Protein AF-0000000086118567 (afdb_homodimer)

Secondary structure (DSSP, 8-state):
-----------------------------------------STTSSPTTEEEEEEESS-BB-SSTTBPPB-TT-EEEEE--S-GGGPPTTEEEEEEHHHHHTT--HHHH-EEEEGGGEEE--/-----------------------------------------STTSSPTTEEEEEEESS-BB-SSTTBPPB-TT-EEEEE--S-GGGPPTTEEEEEEHHHHHTT--HHHH-EEEEGGGEEE--

Radius of gyration: 35.66 Å; Cα contacts (8 Å, |Δi|>4): 350; chains: 2; bounding box: 100×68×108 Å

Nearest PDB structures (foldseek):
  5i22-assembly1_A  TM=9.779E-01  e=6.183E-12  Homo sapiens
  1bb9-assembly1_A-2  TM=9.877E-01  e=1.610E-11  Rattus norvegicus
  1mv0-assembly1_B  TM=8.941E-01  e=1.159E-10  Homo sapiens
  1mv3-assembly1_A  TM=6.076E-01  e=2.759E-11  Homo sapiens
  5k26-assembly1_A  TM=8.505E-01  e=1.391E-04  Homo sapiens

Structure (mmCIF, N/CA/C/O backbone):
data_AF-0000000086118567-model_v1
#
loop_
_entity.id
_entity.type
_entity.pdbx_description
1 polymer 'SH3 domain-containing protein'
#
loop_
_atom_site.group_PDB
_atom_site.id
_atom_site.type_symbol
_atom_site.label_atom_id
_atom_site.label_alt_id
_atom_site.label_comp_id
_atom_site.label_asym_id
_atom_site.label_entity_id
_atom_site.label_seq_id
_atom_site.pdbx_PDB_ins_code
_atom_site.Cartn_x
_atom_site.Cartn_y
_atom_site.Cartn_z
_atom_site.occupancy
_atom_site.B_iso_or_equiv
_atom_site.auth_seq_id
_atom_site.auth_comp_id
_atom_site.auth_asym_id
_atom_site.auth_atom_id
_atom_site.pdbx_PDB_model_num
ATOM 1 N N . MET A 1 1 ? -84.688 -39.812 46.594 1 24.42 1 MET A N 1
ATOM 2 C CA . MET A 1 1 ? -83.5 -39.75 47.375 1 24.42 1 MET A CA 1
ATOM 3 C C . MET A 1 1 ? -82.312 -39.375 46.5 1 24.42 1 MET A C 1
ATOM 5 O O . MET A 1 1 ? -82.375 -39.406 45.281 1 24.42 1 MET A O 1
ATOM 9 N N . GLU A 1 2 ? -81.25 -40.312 46.531 1 28.81 2 GLU A N 1
ATOM 10 C CA . GLU A 1 2 ? -80 -39.656 46.688 1 28.81 2 GLU A CA 1
ATOM 11 C C . GLU A 1 2 ? -79.562 -38.938 45.375 1 28.81 2 GLU A C 1
ATOM 13 O O . GLU A 1 2 ? -79.312 -37.75 45.375 1 28.81 2 GLU A O 1
ATOM 18 N N . GLU A 1 3 ? -78.75 -39.625 44.688 1 29.84 3 GLU A N 1
ATOM 19 C CA . GLU A 1 3 ? -77.375 -39.25 44.469 1 29.84 3 GLU A CA 1
ATOM 20 C C . GLU A 1 3 ? -77.188 -38.469 43.156 1 29.84 3 GLU A C 1
ATOM 22 O O . GLU A 1 3 ? -77.812 -38.812 42.156 1 29.84 3 GLU A O 1
ATOM 27 N N . SER A 1 4 ? -76.438 -37.531 43.188 1 31.22 4 SER A N 1
ATOM 28 C CA . SER A 1 4 ? -75.875 -36.312 42.625 1 31.22 4 SER A CA 1
ATOM 29 C C . SER A 1 4 ? -75.312 -36.562 41.25 1 31.22 4 SER A C 1
ATOM 31 O O . SER A 1 4 ? -75.312 -37.719 40.781 1 31.22 4 SER A O 1
ATOM 33 N N . GLU A 1 5 ? -74.062 -36.312 41 1 29 5 GLU A N 1
ATOM 34 C CA . GLU A 1 5 ? -73.312 -35.25 40.344 1 29 5 GLU A CA 1
ATOM 35 C C . GLU A 1 5 ? -72.625 -35.75 39.062 1 29 5 GLU A C 1
ATOM 37 O O . GLU A 1 5 ? -72.688 -35.094 38 1 29 5 GLU A O 1
ATOM 42 N N . SER A 1 6 ? -71.812 -36.781 39.094 1 29.06 6 SER A N 1
ATOM 43 C CA . SER A 1 6 ? -70.438 -36.594 38.656 1 29.06 6 SER A CA 1
ATOM 44 C C . SER A 1 6 ? -70.312 -36.625 37.156 1 29.06 6 SER A C 1
ATOM 46 O O . SER A 1 6 ? -70.812 -37.562 36.5 1 29.06 6 SER A O 1
ATOM 48 N N . ALA A 1 7 ? -70 -35.594 36.469 1 31.53 7 ALA A N 1
ATOM 49 C CA . ALA A 1 7 ? -69.812 -34.906 35.188 1 31.53 7 ALA A CA 1
ATOM 50 C C . ALA A 1 7 ? -68.75 -35.594 34.344 1 31.53 7 ALA A C 1
ATOM 52 O O . ALA A 1 7 ? -68.438 -35.094 33.25 1 31.53 7 ALA A O 1
ATOM 53 N N . ALA A 1 8 ? -68 -36.625 34.812 1 29.59 8 ALA A N 1
ATOM 54 C CA . ALA A 1 8 ? -66.562 -36.562 34.594 1 29.59 8 ALA A CA 1
ATOM 55 C C . ALA A 1 8 ? -66.25 -36.75 33.094 1 29.59 8 ALA A C 1
ATOM 57 O O . ALA A 1 8 ? -65.125 -36.531 32.656 1 29.59 8 ALA A O 1
ATOM 58 N N . SER A 1 9 ? -67.062 -37.469 32.344 1 34.28 9 SER A N 1
ATOM 59 C CA . SER A 1 9 ? -66.312 -38.25 31.344 1 34.28 9 SER A CA 1
ATOM 60 C C . SER A 1 9 ? -65.688 -37.344 30.297 1 34.28 9 SER A C 1
ATOM 62 O O . SER A 1 9 ? -66.375 -36.781 29.438 1 34.28 9 SER A O 1
ATOM 64 N N . ASP A 1 10 ? -64.812 -36.438 30.828 1 34.25 10 ASP A N 1
ATOM 65 C CA . ASP A 1 10 ? -64.062 -35.438 30.094 1 34.25 10 ASP A CA 1
ATOM 66 C C . ASP A 1 10 ? -63.375 -36 28.859 1 34.25 10 ASP A C 1
ATOM 68 O O . ASP A 1 10 ? -62.75 -37.062 28.938 1 34.25 10 ASP A O 1
ATOM 72 N N . LYS A 1 11 ? -64.125 -36.031 27.75 1 33.12 11 LYS A N 1
ATOM 73 C CA . LYS A 1 11 ? -63.812 -36.25 26.328 1 33.12 11 LYS A CA 1
ATOM 74 C C . LYS A 1 11 ? -62.5 -35.594 25.938 1 33.12 11 LYS A C 1
ATOM 76 O O . LYS A 1 11 ? -62.375 -34.375 25.984 1 33.12 11 LYS A O 1
ATOM 81 N N . ASP A 1 12 ? -61.344 -36.219 26.469 1 36.66 12 ASP A N 1
ATOM 82 C CA . ASP A 1 12 ? -60 -35.781 26.125 1 36.66 12 ASP A CA 1
ATOM 83 C C . ASP A 1 12 ? -59.844 -35.562 24.625 1 36.66 12 ASP A C 1
ATOM 85 O O . ASP A 1 12 ? -60.156 -36.438 23.828 1 36.66 12 ASP A O 1
ATOM 89 N N . VAL A 1 13 ? -60.312 -34.406 24.125 1 34.56 13 VAL A N 1
ATOM 90 C CA . VAL A 1 13 ? -60.156 -33.625 22.906 1 34.56 13 VAL A CA 1
ATOM 91 C C . VAL A 1 13 ? -58.781 -33.875 22.312 1 34.56 13 VAL A C 1
ATOM 93 O O . VAL A 1 13 ? -57.781 -33.969 23.047 1 34.56 13 VAL A O 1
ATOM 96 N N . SER A 1 14 ? -58.75 -34.219 20.969 1 36.5 14 SER A N 1
ATOM 97 C CA . SER A 1 14 ? -58 -34.594 19.781 1 36.5 14 SER A CA 1
ATOM 98 C C . SER A 1 14 ? -56.875 -33.594 19.516 1 36.5 14 SER A C 1
ATOM 100 O O . SER A 1 14 ? -57.094 -32.5 18.984 1 36.5 14 SER A O 1
ATOM 102 N N . ASN A 1 15 ? -56.188 -33.125 20.672 1 34.91 15 ASN A N 1
ATOM 103 C CA . ASN A 1 15 ? -55.125 -32.156 20.516 1 34.91 15 ASN A CA 1
ATOM 104 C C . ASN A 1 15 ? -54.125 -32.562 19.438 1 34.91 15 ASN A C 1
ATOM 106 O O . ASN A 1 15 ? -53.281 -33.438 19.688 1 34.91 15 ASN A O 1
ATOM 110 N N . GLN A 1 16 ? -54.688 -32.812 18.203 1 26.64 16 GLN A N 1
ATOM 111 C CA . GLN A 1 16 ? -53.875 -33.219 17.062 1 26.64 16 GLN A CA 1
ATOM 112 C C . GLN A 1 16 ? -52.594 -32.375 16.969 1 26.64 16 GLN A C 1
ATOM 114 O O . GLN A 1 16 ? -51.5 -32.938 16.953 1 26.64 16 GLN A O 1
ATOM 119 N N . THR A 1 17 ? -52.562 -31.297 16.047 1 30.2 17 THR A N 1
ATOM 120 C CA . THR A 1 17 ? -51.75 -31.125 14.844 1 30.2 17 THR A CA 1
ATOM 121 C C . THR A 1 17 ? -50.438 -30.406 15.18 1 30.2 17 THR A C 1
ATOM 123 O O . THR A 1 17 ? -50.438 -29.344 15.805 1 30.2 17 THR A O 1
ATOM 126 N N . GLN A 1 18 ? -49.406 -31.156 15.641 1 33.31 18 GLN A N 1
ATOM 127 C CA . GLN A 1 18 ? -48 -30.812 15.852 1 33.31 18 GLN A CA 1
ATOM 128 C C . GLN A 1 18 ? -47.5 -29.906 14.742 1 33.31 18 GLN A C 1
ATOM 130 O O . GLN A 1 18 ? -47.594 -30.25 13.555 1 33.31 18 GLN A O 1
ATOM 135 N N . SER A 1 19 ? -47.812 -28.562 14.797 1 35.5 19 SER A N 1
ATOM 136 C CA . SER A 1 19 ? -47.219 -27.547 13.914 1 35.5 19 SER A CA 1
ATOM 137 C C . SER A 1 19 ? -45.75 -27.766 13.711 1 35.5 19 SER A C 1
ATOM 139 O O . SER A 1 19 ? -44.969 -27.734 14.664 1 35.5 19 SER A O 1
ATOM 141 N N . SER A 1 20 ? -45.312 -28.719 12.742 1 39.91 20 SER A N 1
ATOM 142 C CA . SER A 1 20 ? -44 -28.984 12.148 1 39.91 20 SER A CA 1
ATOM 143 C C . SER A 1 20 ? -43.25 -27.688 11.867 1 39.91 20 SER A C 1
ATOM 145 O O . SER A 1 20 ? -43.688 -26.875 11.047 1 39.91 20 SER A O 1
ATOM 147 N N . LEU A 1 21 ? -42.906 -26.922 12.867 1 39.81 21 LEU A N 1
ATOM 148 C CA . LEU A 1 21 ? -42.062 -25.766 12.609 1 39.81 21 LEU A CA 1
ATOM 149 C C . LEU A 1 21 ? -41.031 -26.078 11.523 1 39.81 21 LEU A C 1
ATOM 151 O O . LEU A 1 21 ? -40.438 -27.156 11.523 1 39.81 21 LEU A O 1
ATOM 155 N N . PRO A 1 22 ? -41.25 -25.469 10.344 1 44.06 22 PRO A N 1
ATOM 156 C CA . PRO A 1 22 ? -40.375 -25.609 9.164 1 44.06 22 PRO A CA 1
ATOM 157 C C . PRO A 1 22 ? -38.875 -25.5 9.508 1 44.06 22 PRO A C 1
ATOM 159 O O . PRO A 1 22 ? -38.5 -24.625 10.289 1 44.06 22 PRO A O 1
ATOM 162 N N . ALA A 1 23 ? -38.094 -26.609 9.711 1 40.72 23 ALA A N 1
ATOM 163 C CA . ALA A 1 23 ? -36.656 -26.703 9.773 1 40.72 23 ALA A CA 1
ATOM 164 C C . ALA A 1 23 ? -36 -25.719 8.812 1 40.72 23 ALA A C 1
ATOM 166 O O . ALA A 1 23 ? -36.406 -25.594 7.656 1 40.72 23 ALA A O 1
ATOM 167 N N . VAL A 1 24 ? -35.844 -24.469 9.266 1 39.47 24 VAL A N 1
ATOM 168 C CA . VAL A 1 24 ? -34.969 -23.547 8.547 1 39.47 24 VAL A CA 1
ATOM 169 C C . VAL A 1 24 ? -33.844 -24.328 7.852 1 39.47 24 VAL A C 1
ATOM 171 O O . VAL A 1 24 ? -33.062 -25.016 8.508 1 39.47 24 VAL A O 1
ATOM 174 N N . VAL A 1 25 ? -34.156 -25 6.762 1 35.84 25 VAL A N 1
ATOM 175 C CA . VAL A 1 25 ? -33.219 -25.609 5.836 1 35.84 25 VAL A CA 1
ATOM 176 C C . VAL A 1 25 ? -31.953 -24.75 5.75 1 35.84 25 VAL A C 1
ATOM 178 O O . VAL A 1 25 ? -32.031 -23.594 5.355 1 35.84 25 VAL A O 1
ATOM 181 N N . VAL A 1 26 ? -31.25 -24.672 6.867 1 35.97 26 VAL A N 1
ATOM 182 C CA . VAL A 1 26 ? -29.891 -24.188 6.688 1 35.97 26 VAL A CA 1
ATOM 183 C C . VAL A 1 26 ? -29.344 -24.641 5.332 1 35.97 26 VAL A C 1
ATOM 185 O O . VAL A 1 26 ? -29.328 -25.844 5.035 1 35.97 26 VAL A O 1
ATOM 188 N N . GLU A 1 27 ? -29.797 -23.906 4.301 1 37.91 27 GLU A N 1
ATOM 189 C CA . GLU A 1 27 ? -29.203 -24.141 2.992 1 37.91 27 GLU A CA 1
ATOM 190 C C . GLU A 1 27 ? -27.75 -24.594 3.125 1 37.91 27 GLU A C 1
ATOM 192 O O . GLU A 1 27 ? -26.891 -23.844 3.611 1 37.91 27 GLU A O 1
ATOM 197 N N . THR A 1 28 ? -27.562 -25.688 3.703 1 35.06 28 THR A N 1
ATOM 198 C CA . THR A 1 28 ? -26.25 -26.297 3.564 1 35.06 28 THR A CA 1
ATOM 199 C C . THR A 1 28 ? -25.719 -26.125 2.146 1 35.06 28 THR A C 1
ATOM 201 O O . THR A 1 28 ? -26.266 -26.688 1.196 1 35.06 28 THR A O 1
ATOM 204 N N . PHE A 1 29 ? -25.672 -24.875 1.72 1 34.31 29 PHE A N 1
ATOM 205 C CA . PHE A 1 29 ? -24.969 -24.844 0.447 1 34.31 29 PHE A CA 1
ATOM 206 C C . PHE A 1 29 ? -23.906 -25.938 0.391 1 34.31 29 PHE A C 1
ATOM 208 O O . PHE A 1 29 ? -23.172 -26.141 1.354 1 34.31 29 PHE A O 1
ATOM 215 N N . PRO A 1 30 ? -24.266 -27.062 0.027 1 34.78 30 PRO A N 1
ATOM 216 C CA . PRO A 1 30 ? -23.141 -27.969 -0.207 1 34.78 30 PRO A CA 1
ATOM 217 C C . PRO A 1 30 ? -21.906 -27.25 -0.749 1 34.78 30 PRO A C 1
ATOM 219 O O . PRO A 1 30 ? -21.984 -26.531 -1.75 1 34.78 30 PRO A O 1
ATOM 222 N N . ALA A 1 31 ? -21.375 -26.5 0.091 1 34.47 31 ALA A N 1
ATOM 223 C CA . ALA A 1 31 ? -20.047 -26.078 -0.342 1 34.47 31 ALA A CA 1
ATOM 224 C C . ALA A 1 31 ? -19.344 -27.172 -1.151 1 34.47 31 ALA A C 1
ATOM 226 O O . ALA A 1 31 ? -18.969 -28.203 -0.605 1 34.47 31 ALA A O 1
ATOM 227 N N . THR A 1 32 ? -20.047 -27.719 -2.102 1 33.31 32 THR A N 1
ATOM 228 C CA . THR A 1 32 ? -19.094 -28.281 -3.049 1 33.31 32 THR A CA 1
ATOM 229 C C . THR A 1 32 ? -17.812 -27.469 -3.066 1 33.31 32 THR A C 1
ATOM 231 O O . THR A 1 32 ? -17.812 -26.281 -3.418 1 33.31 32 THR A O 1
ATOM 234 N N . VAL A 1 33 ? -17.312 -27.328 -1.92 1 31.75 33 VAL A N 1
ATOM 235 C CA . VAL A 1 33 ? -15.898 -26.969 -1.97 1 31.75 33 VAL A CA 1
ATOM 236 C C . VAL A 1 33 ? -15.25 -27.547 -3.223 1 31.75 33 VAL A C 1
ATOM 238 O O . VAL A 1 33 ? -15.094 -28.766 -3.334 1 31.75 33 VAL A O 1
ATOM 241 N N . ASN A 1 34 ? -15.953 -27.484 -4.398 1 31 34 ASN A N 1
ATOM 242 C CA . ASN A 1 34 ? -14.961 -27.469 -5.473 1 31 34 ASN A CA 1
ATOM 243 C C . ASN A 1 34 ? -13.625 -26.906 -4.996 1 31 34 ASN A C 1
ATOM 245 O O . ASN A 1 34 ? -13.492 -25.703 -4.793 1 31 34 ASN A O 1
ATOM 249 N N . GLY A 1 35 ? -13.336 -27.25 -3.83 1 32.72 35 GLY A N 1
ATOM 250 C CA . GLY A 1 35 ? -11.93 -27.094 -3.498 1 32.72 35 GLY A CA 1
ATOM 251 C C . GLY A 1 35 ? -11.023 -27.062 -4.715 1 32.72 35 GLY A C 1
ATOM 252 O O . GLY A 1 35 ? -10.719 -28.125 -5.285 1 32.72 35 GLY A O 1
ATOM 253 N N . THR A 1 36 ? -11.508 -26.484 -5.762 1 33.47 36 THR A N 1
ATOM 254 C CA . THR A 1 36 ? -10.359 -26.141 -6.59 1 33.47 36 THR A CA 1
ATOM 255 C C . THR A 1 36 ? -9.078 -26.125 -5.758 1 33.47 36 THR A C 1
ATOM 257 O O . THR A 1 36 ? -8.938 -25.312 -4.848 1 33.47 36 THR A O 1
ATOM 260 N N . VAL A 1 37 ? -8.82 -27.203 -5.02 1 33.75 37 VAL A N 1
ATOM 261 C CA . VAL A 1 37 ? -7.391 -27.344 -4.785 1 33.75 37 VAL A CA 1
ATOM 262 C C . VAL A 1 37 ? -6.617 -26.422 -5.715 1 33.75 37 VAL A C 1
ATOM 264 O O . VAL A 1 37 ? -6.664 -26.578 -6.938 1 33.75 37 VAL A O 1
ATOM 267 N N . GLU A 1 38 ? -6.969 -25.172 -5.727 1 38.62 38 GLU A N 1
ATOM 268 C CA . GLU A 1 38 ? -5.871 -24.422 -6.336 1 38.62 38 GLU A CA 1
ATOM 269 C C . GLU A 1 38 ? -4.605 -25.281 -6.41 1 38.62 38 GLU A C 1
ATOM 271 O O . GLU A 1 38 ? -4.133 -25.781 -5.395 1 38.62 38 GLU A O 1
ATOM 276 N N . SER A 1 39 ? -4.676 -26.156 -7.277 1 37.09 39 SER A N 1
ATOM 277 C CA . SER A 1 39 ? -3.502 -26.859 -7.781 1 37.09 39 SER A CA 1
ATOM 278 C C . SER A 1 39 ? -2.211 -26.234 -7.277 1 37.09 39 SER A C 1
ATOM 280 O O . SER A 1 39 ? -1.835 -25.141 -7.719 1 37.09 39 SER A O 1
ATOM 282 N N . SER A 1 40 ? -2.127 -26.094 -5.918 1 42.22 40 SER A N 1
ATOM 283 C CA . SER A 1 40 ? -0.678 -25.984 -5.789 1 42.22 40 SER A CA 1
ATOM 284 C C . SER A 1 40 ? 0.034 -26.641 -6.969 1 42.22 40 SER A C 1
ATOM 286 O O . SER A 1 40 ? -0.245 -27.781 -7.309 1 42.22 40 SER A O 1
ATOM 288 N N . PRO A 1 41 ? 0.102 -26 -8.055 1 44.62 41 PRO A N 1
ATOM 289 C CA . PRO A 1 41 ? 0.799 -26.797 -9.062 1 44.62 41 PRO A CA 1
ATOM 290 C C . PRO A 1 41 ? 1.468 -28.031 -8.469 1 44.62 41 PRO A C 1
ATOM 292 O O . PRO A 1 41 ? 1.752 -28.078 -7.27 1 44.62 41 PRO A O 1
ATOM 295 N N . PRO A 1 42 ? 1.318 -29.281 -8.766 1 43.41 42 PRO A N 1
ATOM 296 C CA . PRO A 1 42 ? 2.25 -30.297 -8.281 1 43.41 42 PRO A CA 1
ATOM 297 C C . PRO A 1 42 ? 3.465 -29.703 -7.578 1 43.41 42 PRO A C 1
ATOM 299 O O . PRO A 1 42 ? 3.822 -28.547 -7.824 1 43.41 42 PRO A O 1
ATOM 302 N N . LYS A 1 43 ? 3.789 -30 -6.141 1 49.56 43 LYS A N 1
ATOM 303 C CA . LYS A 1 43 ? 4.996 -29.641 -5.398 1 49.56 43 LYS A CA 1
ATOM 304 C C . LYS A 1 43 ? 6.062 -29.062 -6.328 1 49.56 43 LYS A C 1
ATOM 306 O O . LYS A 1 43 ? 7.004 -28.422 -5.875 1 49.56 43 LYS A O 1
ATOM 311 N N . GLY A 1 44 ? 6.125 -29.469 -7.652 1 57.44 44 GLY A N 1
ATOM 312 C CA . GLY A 1 44 ? 7.215 -29.109 -8.539 1 57.44 44 GLY A CA 1
ATOM 313 C C . GLY A 1 44 ? 7.125 -27.688 -9.055 1 57.44 44 GLY A C 1
ATOM 314 O O . GLY A 1 44 ? 8.148 -27.078 -9.375 1 57.44 44 GLY A O 1
ATOM 315 N N . ASP A 1 45 ? 5.707 -27.016 -9.219 1 79.38 45 ASP A N 1
ATOM 316 C CA . ASP A 1 45 ? 5.691 -25.766 -9.984 1 79.38 45 ASP A CA 1
ATOM 317 C C . ASP A 1 45 ? 5.605 -24.547 -9.062 1 79.38 45 ASP A C 1
ATOM 319 O O . ASP A 1 45 ? 5.312 -23.438 -9.516 1 79.38 45 ASP A O 1
ATOM 323 N N . MET A 1 46 ? 5.773 -24.609 -7.758 1 91.19 46 MET A N 1
ATOM 324 C CA . MET A 1 46 ? 5.734 -23.422 -6.922 1 91.19 46 MET A CA 1
ATOM 325 C C . MET A 1 46 ? 7.141 -22.922 -6.605 1 91.19 46 MET A C 1
ATOM 327 O O . MET A 1 46 ? 8.086 -23.719 -6.574 1 91.19 46 MET A O 1
ATOM 331 N N . PRO A 1 47 ? 7.297 -21.703 -6.434 1 94.25 47 PRO A N 1
ATOM 332 C CA . PRO A 1 47 ? 8.625 -21.156 -6.141 1 94.25 47 PRO A CA 1
ATOM 333 C C . PRO A 1 47 ? 9.164 -21.609 -4.789 1 94.25 47 PRO A C 1
ATOM 335 O O . PRO A 1 47 ? 8.398 -22.062 -3.93 1 94.25 47 PRO A O 1
ATOM 338 N N . PRO A 1 48 ? 10.5 -21.656 -4.719 1 91.69 48 PRO A N 1
ATOM 339 C CA . PRO A 1 48 ? 11.109 -21.984 -3.432 1 91.69 48 PRO A CA 1
ATOM 340 C C . PRO A 1 48 ? 10.648 -21.078 -2.299 1 91.69 48 PRO A C 1
ATOM 342 O O . PRO A 1 48 ? 10.648 -19.844 -2.445 1 91.69 48 PRO A O 1
ATOM 345 N N . GLY A 1 49 ? 10.18 -21.734 -1.201 1 94 49 GLY A N 1
ATOM 346 C CA . GLY A 1 49 ? 9.719 -20.938 -0.072 1 94 49 GLY A CA 1
ATOM 347 C C . GLY A 1 49 ? 8.289 -20.453 -0.218 1 94 49 GLY A C 1
ATOM 348 O O . GLY A 1 49 ? 7.898 -19.453 0.379 1 94 49 GLY A O 1
ATOM 349 N N . PHE A 1 50 ? 7.543 -21.094 -0.961 1 95.69 50 PHE A N 1
ATOM 350 C CA . PHE A 1 50 ? 6.16 -20.703 -1.206 1 95.69 50 PHE A CA 1
ATOM 351 C C . PHE A 1 50 ? 5.344 -20.766 0.08 1 95.69 50 PHE A C 1
ATOM 353 O O . PHE A 1 50 ? 5.438 -21.734 0.832 1 95.69 50 PHE A O 1
ATOM 360 N N . LEU A 1 51 ? 4.68 -19.781 0.385 1 95.56 51 LEU A N 1
ATOM 361 C CA . LEU A 1 51 ? 3.834 -19.719 1.572 1 95.56 51 LEU A CA 1
ATOM 362 C C . LEU A 1 51 ? 2.361 -19.828 1.195 1 95.56 51 LEU A C 1
ATOM 364 O O . LEU A 1 51 ? 1.702 -20.812 1.507 1 95.56 51 LEU A O 1
ATOM 368 N N . PHE A 1 52 ? 1.796 -18.844 0.448 1 96.31 52 PHE A N 1
ATOM 369 C CA . PHE A 1 52 ? 0.411 -18.828 -0.006 1 96.31 52 PHE A CA 1
ATOM 370 C C . PHE A 1 52 ? 0.249 -17.922 -1.22 1 96.31 52 PHE A C 1
ATOM 372 O O . PHE A 1 52 ? 1.193 -17.25 -1.622 1 96.31 52 PHE A O 1
ATOM 379 N N . LYS A 1 53 ? -0.877 -17.984 -1.791 1 96.12 53 LYS A N 1
ATOM 380 C CA . LYS A 1 53 ? -1.205 -17.188 -2.973 1 96.12 53 LYS A CA 1
ATOM 381 C C . LYS A 1 53 ? -2.146 -16.031 -2.617 1 96.12 53 LYS A C 1
ATOM 383 O O . LYS A 1 53 ? -3.068 -16.203 -1.818 1 96.12 53 LYS A O 1
ATOM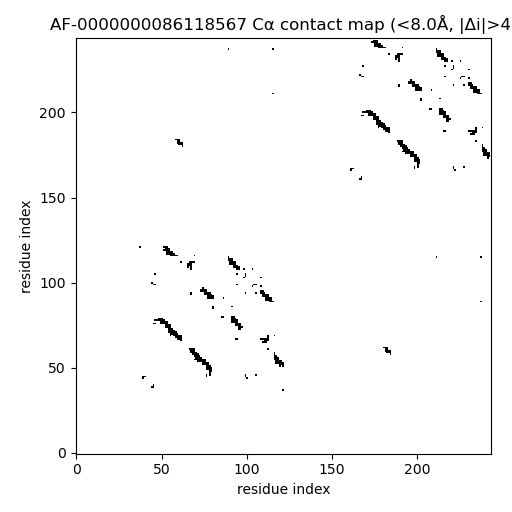 388 N N . VAL A 1 54 ? -1.854 -14.898 -3.168 1 97.94 54 VAL A N 1
ATOM 389 C CA . VAL A 1 54 ? -2.73 -13.758 -2.934 1 97.94 54 VAL A CA 1
ATOM 390 C C . VAL A 1 54 ? -3.123 -13.125 -4.27 1 97.94 54 VAL A C 1
ATOM 392 O O . VAL A 1 54 ? -2.449 -13.328 -5.281 1 97.94 54 VAL A O 1
ATOM 395 N N . LYS A 1 55 ? -4.25 -12.461 -4.273 1 97.56 55 LYS A N 1
ATOM 396 C CA . LYS A 1 55 ? -4.723 -11.742 -5.453 1 97.56 55 LYS A CA 1
ATOM 397 C C . LYS A 1 55 ? -4.715 -10.234 -5.215 1 97.56 55 LYS A C 1
ATOM 399 O O . LYS A 1 55 ? -5.195 -9.758 -4.184 1 97.56 55 LYS A O 1
ATOM 404 N N . ALA A 1 56 ? -4.16 -9.602 -6.105 1 97.56 56 ALA A N 1
ATOM 405 C CA . ALA A 1 56 ? -4.086 -8.148 -5.977 1 97.56 56 ALA A CA 1
ATOM 406 C C . ALA A 1 56 ? -5.469 -7.52 -6.094 1 97.56 56 ALA A C 1
ATOM 408 O O . ALA A 1 56 ? -6.219 -7.816 -7.027 1 97.56 56 ALA A O 1
ATOM 409 N N . GLN A 1 57 ? -5.758 -6.656 -5.148 1 95.94 57 GLN A N 1
ATOM 410 C CA . GLN A 1 57 ? -7.039 -5.957 -5.137 1 95.94 57 GLN A CA 1
ATOM 411 C C . GLN A 1 57 ? -6.926 -4.586 -5.797 1 95.94 57 GLN A C 1
ATOM 413 O O . GLN A 1 57 ? -7.926 -4.016 -6.238 1 95.94 57 GLN A O 1
ATOM 418 N N . HIS A 1 58 ? -5.68 -4.129 -5.758 1 96.56 58 HIS A N 1
ATOM 419 C CA . HIS A 1 58 ? -5.406 -2.809 -6.32 1 96.56 58 HIS A C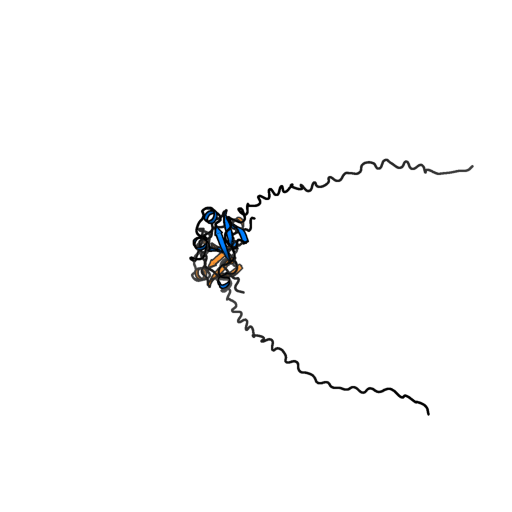A 1
ATOM 420 C C . HIS A 1 58 ? -4.07 -2.787 -7.051 1 96.56 58 HIS A C 1
ATOM 422 O O . HIS A 1 58 ? -3.242 -3.684 -6.867 1 96.56 58 HIS A O 1
ATOM 428 N N . ASP A 1 59 ? -3.938 -1.831 -7.832 1 97.62 59 ASP A N 1
ATOM 429 C CA . ASP A 1 59 ? -2.662 -1.662 -8.523 1 97.62 59 ASP A CA 1
ATOM 430 C C . ASP A 1 59 ? -1.613 -1.055 -7.59 1 97.62 59 ASP A C 1
ATOM 432 O O . ASP A 1 59 ? -1.951 -0.33 -6.652 1 97.62 59 ASP A O 1
ATOM 436 N N . TYR A 1 60 ? -0.425 -1.343 -7.836 1 97.69 60 TYR A N 1
ATOM 437 C CA . TYR A 1 60 ? 0.723 -0.799 -7.117 1 97.69 60 TYR A CA 1
ATOM 438 C C . TYR A 1 60 ? 1.913 -0.616 -8.055 1 97.69 60 TYR A C 1
ATOM 440 O O . TYR A 1 60 ? 2.318 -1.556 -8.742 1 97.69 60 TYR A O 1
ATOM 448 N N . ASN A 1 61 ? 2.385 0.604 -8.125 1 97.88 61 ASN A N 1
ATOM 449 C CA . ASN A 1 61 ? 3.613 0.893 -8.852 1 97.88 61 ASN A CA 1
ATOM 450 C C . ASN A 1 61 ? 4.832 0.869 -7.938 1 97.88 61 ASN A C 1
ATOM 452 O O . ASN A 1 61 ? 4.941 1.687 -7.023 1 97.88 61 ASN A O 1
ATOM 456 N N . ALA A 1 62 ? 5.668 -0.035 -8.242 1 97.38 62 ALA A N 1
ATOM 457 C CA . ALA A 1 62 ? 6.867 -0.199 -7.43 1 97.38 62 ALA A CA 1
ATOM 458 C C . ALA A 1 62 ? 7.629 1.118 -7.305 1 97.38 62 ALA A C 1
ATOM 460 O O . ALA A 1 62 ? 7.758 1.864 -8.281 1 97.38 62 ALA A O 1
ATOM 461 N N . THR A 1 63 ? 8.125 1.456 -6.121 1 96.56 63 THR A N 1
ATOM 462 C CA . THR A 1 63 ? 8.891 2.672 -5.867 1 96.56 63 THR A CA 1
ATOM 463 C C . THR A 1 63 ? 10.383 2.359 -5.77 1 96.56 63 THR A C 1
ATOM 465 O O . THR A 1 63 ? 11.211 3.266 -5.824 1 96.56 63 THR A O 1
ATOM 468 N N . ASP A 1 64 ? 10.695 1.054 -5.625 1 95 64 ASP A N 1
ATOM 469 C CA . ASP A 1 64 ? 12.07 0.562 -5.539 1 95 64 ASP A CA 1
ATOM 470 C C . ASP A 1 64 ? 12.297 -0.593 -6.512 1 95 64 ASP A C 1
ATOM 472 O O . ASP A 1 64 ? 11.344 -1.203 -6.996 1 95 64 ASP A O 1
ATOM 476 N N . SER A 1 65 ? 13.555 -0.957 -6.766 1 94.19 65 SER A N 1
ATOM 477 C CA . SER A 1 65 ? 13.906 -2.027 -7.695 1 94.19 65 SER A CA 1
ATOM 478 C C . SER A 1 65 ? 13.57 -3.396 -7.113 1 94.19 65 SER A C 1
ATOM 480 O O . SER A 1 65 ? 13.445 -4.375 -7.852 1 94.19 65 SER A O 1
ATOM 482 N N . ASP A 1 66 ? 13.516 -3.539 -5.812 1 95.62 66 ASP A N 1
ATOM 483 C CA . ASP A 1 66 ? 13.25 -4.805 -5.141 1 95.62 66 ASP A CA 1
ATOM 484 C C . ASP A 1 66 ? 11.758 -4.996 -4.898 1 95.62 66 ASP A C 1
ATOM 486 O O . ASP A 1 66 ? 11.344 -5.973 -4.27 1 95.62 66 ASP A O 1
ATOM 490 N N . GLU A 1 67 ? 10.945 -4.039 -5.379 1 96.94 67 GLU A N 1
ATOM 491 C CA . GLU A 1 67 ? 9.5 -4.109 -5.191 1 96.94 67 GLU A CA 1
ATOM 492 C C . GLU A 1 67 ? 8.812 -4.656 -6.438 1 96.94 67 GLU A C 1
ATOM 494 O O . GLU A 1 67 ? 9.367 -4.609 -7.535 1 96.94 67 GLU A O 1
ATOM 499 N N . LEU A 1 68 ? 7.641 -5.273 -6.254 1 97.25 68 LEU A N 1
ATOM 500 C CA . LEU A 1 68 ? 6.852 -5.859 -7.332 1 97.25 68 LEU A CA 1
ATOM 501 C C . LEU A 1 68 ? 5.719 -4.922 -7.746 1 97.25 68 LEU A C 1
ATOM 503 O O . LEU A 1 68 ? 5.055 -4.328 -6.891 1 97.25 68 LEU A O 1
ATOM 507 N N . ASN A 1 69 ? 5.52 -4.82 -9.039 1 97.81 69 ASN A N 1
ATOM 508 C CA . ASN A 1 69 ? 4.332 -4.129 -9.523 1 97.81 69 ASN A CA 1
ATOM 509 C C . ASN A 1 69 ? 3.086 -5.008 -9.406 1 97.81 69 ASN A C 1
ATOM 511 O O . ASN A 1 69 ? 3.143 -6.211 -9.664 1 97.81 69 ASN A O 1
ATOM 515 N N . LEU A 1 70 ? 2.057 -4.414 -9.016 1 97.69 70 LEU A N 1
ATOM 516 C CA . LEU A 1 70 ? 0.822 -5.18 -8.875 1 97.69 70 LEU A CA 1
ATOM 517 C C . LEU A 1 70 ? -0.298 -4.551 -9.703 1 97.69 70 LEU A C 1
ATOM 519 O O . LEU A 1 70 ? -0.36 -3.326 -9.844 1 97.69 70 LEU A O 1
ATOM 523 N N . LYS A 1 71 ? -1.089 -5.434 -10.227 1 97.38 71 LYS A N 1
ATOM 524 C CA . LYS A 1 71 ? -2.328 -5.055 -10.898 1 97.38 71 LYS A CA 1
ATOM 525 C C . LYS A 1 71 ? -3.525 -5.777 -10.289 1 97.38 71 LYS A C 1
ATOM 527 O O . LYS A 1 71 ? -3.438 -6.957 -9.945 1 97.38 71 LYS A O 1
ATOM 532 N N . ALA A 1 72 ? -4.539 -4.938 -10.188 1 96.56 72 ALA A N 1
ATOM 533 C CA . ALA A 1 72 ? -5.746 -5.562 -9.648 1 96.56 72 ALA A CA 1
ATOM 534 C C . ALA A 1 72 ? -6.082 -6.848 -10.406 1 96.56 72 ALA A C 1
ATOM 536 O O . ALA A 1 72 ? -6.172 -6.848 -11.633 1 96.56 72 ALA A O 1
ATOM 537 N N . GLY A 1 73 ? -6.129 -7.957 -9.664 1 96.69 73 GLY A N 1
ATOM 538 C CA . GLY A 1 73 ? -6.441 -9.242 -10.273 1 96.69 73 GLY A CA 1
ATOM 539 C C . GLY A 1 73 ? -5.227 -10.141 -10.422 1 96.69 73 GLY A C 1
ATOM 540 O O . GLY A 1 73 ? -5.359 -11.328 -10.734 1 96.69 73 GLY A O 1
ATOM 541 N N . ASP A 1 74 ? -4.066 -9.547 -10.188 1 97.88 74 ASP A N 1
ATOM 542 C CA . ASP A 1 74 ? -2.838 -10.328 -10.297 1 97.88 74 ASP A CA 1
ATOM 543 C C . ASP A 1 74 ? -2.705 -11.305 -9.133 1 97.88 74 ASP A C 1
ATOM 545 O O . ASP A 1 74 ? -3.018 -10.969 -7.992 1 97.88 74 ASP A O 1
ATOM 549 N N . VAL A 1 75 ? -2.322 -12.469 -9.516 1 97.5 75 VAL A N 1
ATOM 550 C CA . VAL A 1 75 ? -2.057 -13.469 -8.492 1 97.5 75 VAL A CA 1
ATOM 551 C C . VAL A 1 75 ? -0.563 -13.5 -8.18 1 97.5 75 VAL A C 1
ATOM 553 O O . VAL A 1 75 ? 0.268 -13.578 -9.086 1 97.5 75 VAL A O 1
ATOM 556 N N . VAL A 1 76 ? -0.297 -13.375 -6.902 1 97.88 76 VAL A N 1
ATOM 557 C CA . VAL A 1 76 ? 1.096 -13.367 -6.469 1 97.88 76 VAL A CA 1
ATOM 558 C C . VAL A 1 76 ? 1.359 -14.57 -5.57 1 97.88 76 VAL A C 1
ATOM 560 O O . VAL A 1 76 ? 0.559 -14.883 -4.684 1 97.88 76 VAL A O 1
ATOM 563 N N . LEU A 1 77 ? 2.395 -15.273 -5.906 1 97.19 77 LEU A N 1
ATOM 564 C CA . LEU A 1 77 ? 2.857 -16.344 -5.043 1 97.19 77 LEU A CA 1
ATOM 565 C C . LEU A 1 77 ? 3.809 -15.82 -3.975 1 97.19 77 LEU A C 1
ATOM 567 O O . LEU A 1 77 ? 4.941 -15.438 -4.277 1 97.19 77 LEU A O 1
ATOM 571 N N . VAL A 1 78 ? 3.277 -15.758 -2.773 1 97.56 78 VAL A N 1
ATOM 572 C CA . VAL A 1 78 ? 4.043 -15.195 -1.668 1 97.56 78 VAL A CA 1
ATOM 573 C C . VAL A 1 78 ? 5.094 -16.203 -1.202 1 97.56 78 VAL A C 1
ATOM 575 O O . VAL A 1 78 ? 4.785 -17.375 -1.007 1 97.56 78 VAL A O 1
ATOM 578 N N . THR A 1 79 ? 6.262 -15.727 -1.125 1 97 79 THR A N 1
ATOM 579 C CA . THR A 1 79 ? 7.355 -16.562 -0.646 1 97 79 THR A CA 1
ATOM 580 C C . THR A 1 79 ? 8.016 -15.945 0.583 1 97 79 THR A C 1
ATOM 582 O O . THR A 1 79 ? 7.715 -14.805 0.946 1 97 79 THR A O 1
ATOM 585 N N . GLU A 1 80 ? 8.828 -16.719 1.252 1 95.38 80 GLU A N 1
ATOM 586 C CA . GLU A 1 80 ? 9.586 -16.203 2.393 1 95.38 80 GLU A CA 1
ATOM 587 C C . GLU A 1 80 ? 10.578 -15.141 1.96 1 95.38 80 GLU A C 1
ATOM 589 O O . GLU A 1 80 ? 11.086 -15.164 0.835 1 95.38 80 GLU A O 1
ATOM 594 N N . PHE A 1 81 ? 10.797 -14.195 2.877 1 94.25 81 PHE A N 1
ATOM 595 C CA . PHE A 1 81 ? 11.797 -13.18 2.564 1 94.25 81 PHE A CA 1
ATOM 596 C C . PHE A 1 81 ? 13.188 -13.805 2.473 1 94.25 81 PHE A C 1
ATOM 598 O O . PHE A 1 81 ? 13.578 -14.594 3.332 1 94.25 81 PHE A O 1
ATOM 605 N N . GLU A 1 82 ? 13.867 -13.508 1.373 1 88.44 82 GLU A N 1
ATOM 606 C CA . GLU A 1 82 ? 15.242 -13.984 1.245 1 88.44 82 GLU A CA 1
ATOM 607 C C . GLU A 1 82 ? 16.125 -13.406 2.344 1 88.44 82 GLU A C 1
ATOM 609 O O . GLU A 1 82 ? 16.984 -14.102 2.891 1 88.44 82 GLU A O 1
ATOM 614 N N . ASN A 1 83 ? 15.82 -12.141 2.6 1 90.88 83 ASN A N 1
ATOM 615 C CA . ASN A 1 83 ? 16.562 -11.438 3.643 1 90.88 83 ASN A CA 1
ATOM 616 C C . ASN A 1 83 ? 15.617 -10.836 4.684 1 90.88 83 ASN A C 1
ATOM 618 O O . ASN A 1 83 ? 15.102 -9.734 4.492 1 90.88 83 ASN A O 1
ATOM 622 N N . PRO A 1 84 ? 15.477 -11.539 5.875 1 88.81 84 PRO A N 1
ATOM 623 C CA . PRO A 1 84 ? 14.531 -11.117 6.914 1 88.81 84 PRO A CA 1
ATOM 624 C C . PRO A 1 84 ? 14.82 -9.719 7.441 1 88.81 84 PRO A C 1
ATOM 626 O O . PRO A 1 84 ? 13.922 -9.055 7.969 1 88.81 84 PRO A O 1
ATOM 629 N N . ASP A 1 85 ? 16.047 -9.32 7.238 1 91.75 85 ASP A N 1
ATOM 630 C CA . ASP A 1 85 ? 16.438 -8 7.715 1 91.75 85 ASP A CA 1
ATOM 631 C C . ASP A 1 85 ? 15.836 -6.902 6.844 1 91.75 85 ASP A C 1
ATOM 633 O O . ASP A 1 85 ? 15.711 -5.758 7.281 1 91.75 85 ASP A O 1
ATOM 637 N N . GLU A 1 86 ? 15.469 -7.203 5.652 1 89 86 GLU A N 1
ATOM 638 C CA . GLU A 1 86 ? 14.953 -6.23 4.695 1 89 86 GLU A CA 1
ATOM 639 C C . GLU A 1 86 ? 13.422 -6.262 4.645 1 89 86 GLU A C 1
ATOM 641 O O . GLU A 1 86 ? 12.812 -5.559 3.836 1 89 86 GLU A O 1
ATOM 646 N N . GLN A 1 87 ? 12.875 -7.031 5.504 1 91.06 87 GLN A N 1
ATOM 647 C CA . GLN A 1 87 ? 11.422 -7.152 5.516 1 91.06 87 GLN A CA 1
ATOM 648 C C . GLN A 1 87 ? 10.773 -5.945 6.184 1 91.06 87 GLN A C 1
ATOM 650 O O . GLN A 1 87 ? 11.18 -5.535 7.273 1 91.06 87 GLN A O 1
ATOM 655 N N . ASP A 1 88 ? 9.984 -5.309 5.387 1 92.62 88 ASP A N 1
ATOM 656 C CA . ASP A 1 88 ? 9.258 -4.152 5.902 1 92.62 88 ASP A CA 1
ATOM 657 C C . ASP A 1 88 ? 7.887 -4.555 6.438 1 92.62 88 ASP A C 1
ATOM 659 O O . ASP A 1 88 ? 7.258 -5.48 5.914 1 92.62 88 ASP A O 1
ATOM 663 N N . ASP A 1 89 ? 7.57 -3.867 7.5 1 92.69 89 ASP A N 1
ATOM 664 C CA . ASP A 1 89 ? 6.254 -4.16 8.062 1 92.69 89 ASP A CA 1
ATOM 665 C C . ASP A 1 89 ? 5.148 -3.883 7.043 1 92.69 89 ASP A C 1
ATOM 667 O O . ASP A 1 89 ? 5.066 -2.785 6.492 1 92.69 89 ASP A O 1
ATOM 671 N N . GLY A 1 90 ? 4.371 -4.934 6.793 1 94.69 90 GLY A N 1
ATOM 672 C CA . GLY A 1 90 ? 3.26 -4.777 5.871 1 94.69 90 GLY A CA 1
ATOM 673 C C . GLY A 1 90 ? 3.617 -5.125 4.438 1 94.69 90 GLY A C 1
ATOM 674 O O . GLY A 1 90 ? 2.83 -4.887 3.52 1 94.69 90 GLY A O 1
ATOM 675 N N . TRP A 1 91 ? 4.777 -5.527 4.238 1 96.88 91 TRP A N 1
ATOM 676 C CA . TRP A 1 91 ? 5.227 -5.906 2.902 1 96.88 91 TRP A CA 1
ATOM 677 C C . TRP A 1 91 ? 5.496 -7.406 2.822 1 96.88 91 TRP A C 1
ATOM 679 O O . TRP A 1 91 ? 5.938 -8.016 3.801 1 96.88 91 TRP A O 1
ATOM 689 N N . LEU A 1 92 ? 5.141 -8.062 1.727 1 96.69 92 LEU A N 1
ATOM 690 C CA . LEU A 1 92 ? 5.371 -9.477 1.474 1 96.69 92 LEU A CA 1
ATOM 691 C C . LEU A 1 92 ? 6.285 -9.68 0.269 1 96.69 92 LEU A C 1
ATOM 693 O O . LEU A 1 92 ? 6.426 -8.773 -0.562 1 96.69 92 LEU A O 1
ATOM 697 N N . MET A 1 93 ? 6.926 -10.797 0.291 1 96.94 93 MET A N 1
ATOM 698 C CA . MET A 1 93 ? 7.758 -11.164 -0.852 1 96.94 93 MET A CA 1
ATOM 699 C C . MET A 1 93 ? 7.07 -12.227 -1.708 1 96.94 93 MET A C 1
ATOM 701 O O . MET A 1 93 ? 6.453 -13.148 -1.18 1 96.94 93 MET A O 1
ATOM 705 N N . GLY A 1 94 ? 7.133 -12 -3.016 1 97.38 94 GLY A N 1
ATOM 706 C CA . GLY A 1 94 ? 6.52 -12.984 -3.895 1 97.38 94 GLY A CA 1
ATOM 707 C C . GLY A 1 94 ? 6.809 -12.734 -5.363 1 97.38 94 GLY A C 1
ATOM 708 O O . GLY A 1 94 ? 7.609 -11.859 -5.703 1 97.38 94 GLY A O 1
ATOM 709 N N . ILE A 1 95 ? 6.34 -13.602 -6.156 1 97.56 95 ILE A N 1
ATOM 710 C CA . ILE A 1 95 ? 6.426 -13.5 -7.609 1 97.56 95 ILE A CA 1
ATOM 711 C C . ILE A 1 95 ? 5.039 -13.672 -8.227 1 97.56 95 ILE A C 1
ATOM 713 O O . ILE A 1 95 ? 4.223 -14.453 -7.723 1 97.56 95 ILE A O 1
ATOM 717 N N . LYS A 1 96 ? 4.766 -12.914 -9.172 1 97.31 96 LYS A N 1
ATOM 718 C CA . LYS A 1 96 ? 3.484 -13.07 -9.859 1 97.31 96 LYS A CA 1
ATOM 719 C C . LYS A 1 96 ? 3.324 -14.492 -10.406 1 97.31 96 LYS A C 1
ATOM 721 O O . LYS A 1 96 ? 4.262 -15.047 -10.984 1 97.31 96 LYS A O 1
ATOM 726 N N . GLU A 1 97 ? 2.191 -15.055 -10.211 1 96.56 97 GLU A N 1
ATOM 727 C CA . GLU A 1 97 ? 1.934 -16.406 -10.695 1 96.56 97 GLU A CA 1
ATOM 728 C C . GLU A 1 97 ? 2.16 -16.5 -12.203 1 96.56 97 GLU A C 1
ATOM 730 O O . GLU A 1 97 ? 2.703 -17.484 -12.695 1 96.56 97 GLU A O 1
ATOM 735 N N . THR A 1 98 ? 1.79 -15.484 -12.93 1 96 98 THR A N 1
ATOM 736 C CA . TH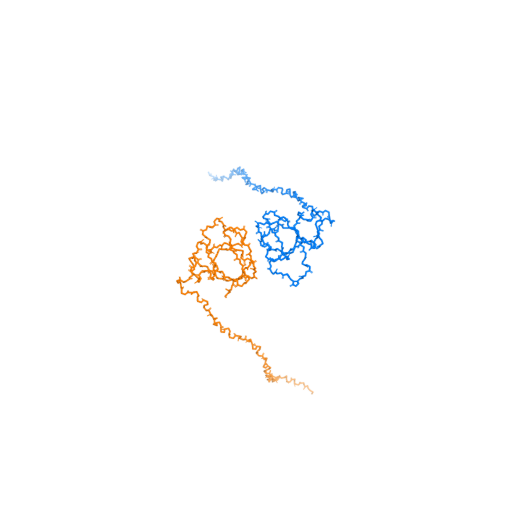R A 1 98 ? 1.956 -15.445 -14.375 1 96 98 THR A CA 1
ATOM 737 C C . THR A 1 98 ? 3.432 -15.531 -14.75 1 96 98 THR A C 1
ATOM 739 O O . THR A 1 98 ? 3.799 -16.25 -15.68 1 96 98 THR A O 1
ATOM 742 N N . ASP A 1 99 ? 4.266 -14.898 -14.016 1 96.88 99 ASP A N 1
ATOM 743 C CA . ASP A 1 99 ? 5.703 -14.93 -14.266 1 96.88 99 ASP A CA 1
ATOM 744 C C . ASP A 1 99 ? 6.289 -16.297 -13.93 1 96.88 99 ASP A C 1
ATOM 746 O O . ASP A 1 99 ? 7.121 -16.828 -14.672 1 96.88 99 ASP A O 1
ATOM 750 N N . TRP A 1 100 ? 5.812 -16.828 -12.875 1 95.88 100 TRP A N 1
ATOM 751 C CA . TRP A 1 100 ? 6.273 -18.141 -12.445 1 95.88 100 TRP A CA 1
ATOM 752 C C . TRP A 1 100 ? 5.895 -19.219 -13.469 1 95.88 100 TRP A C 1
ATOM 754 O O . TRP A 1 100 ? 6.727 -20.031 -13.852 1 95.88 100 TRP A O 1
ATOM 764 N N . LEU A 1 101 ? 4.582 -19.172 -13.891 1 93.75 101 LEU A N 1
ATOM 765 C CA . LEU A 1 101 ? 4.078 -20.141 -14.852 1 93.75 101 LEU A CA 1
ATOM 766 C C . LEU A 1 101 ? 4.809 -20.031 -16.188 1 93.75 101 LEU A C 1
ATOM 768 O O . LEU A 1 101 ? 4.934 -21.016 -16.922 1 93.75 101 LEU A O 1
ATOM 772 N N . GLN A 1 102 ? 5.391 -18.828 -16.438 1 94.81 102 GLN A N 1
ATOM 773 C CA . GLN A 1 102 ? 6.133 -18.578 -17.672 1 94.81 102 GLN A CA 1
ATOM 774 C C . GLN A 1 102 ? 7.605 -18.953 -17.516 1 94.81 102 GLN A C 1
ATOM 776 O O . GLN A 1 102 ? 8.406 -18.766 -18.438 1 94.81 102 GLN A O 1
ATOM 781 N N . ASN A 1 103 ? 7.945 -19.5 -16.438 1 94.44 103 ASN A N 1
ATOM 782 C CA . ASN A 1 103 ? 9.289 -19.969 -16.125 1 94.44 103 ASN A CA 1
ATOM 783 C C . ASN A 1 103 ? 10.297 -18.828 -16.109 1 94.44 103 ASN A C 1
ATOM 785 O O . ASN A 1 103 ? 11.414 -18.984 -16.609 1 94.44 103 ASN A O 1
ATOM 789 N N . LYS A 1 104 ? 9.812 -17.734 -15.555 1 94.25 104 LYS A N 1
ATOM 790 C CA . LYS A 1 104 ? 10.727 -16.594 -15.398 1 94.25 104 LYS A CA 1
ATOM 791 C C . LYS A 1 104 ? 11.664 -16.812 -14.219 1 94.25 104 LYS A C 1
ATOM 793 O O . LYS A 1 104 ? 11.336 -17.531 -13.273 1 94.25 104 LYS A O 1
ATOM 798 N N . PRO A 1 105 ? 12.859 -16.25 -14.398 1 95.44 105 PRO A N 1
ATOM 799 C CA . PRO A 1 105 ? 13.805 -16.422 -13.297 1 95.44 105 PRO A CA 1
ATOM 800 C C . PRO A 1 105 ? 13.258 -15.914 -11.961 1 95.44 105 PRO A C 1
ATOM 802 O O . PRO A 1 105 ? 12.914 -14.734 -11.844 1 95.44 105 PRO A O 1
ATOM 805 N N . PHE A 1 106 ? 13.219 -16.672 -11.016 1 94.06 106 PHE A N 1
ATOM 806 C CA . PHE A 1 106 ? 12.617 -16.391 -9.711 1 94.06 106 PHE A CA 1
ATOM 807 C C . PHE A 1 106 ? 13.297 -15.188 -9.055 1 94.06 106 PHE A C 1
ATOM 809 O O . PHE A 1 106 ? 12.617 -14.242 -8.641 1 94.06 106 PHE A O 1
ATOM 816 N N . GLU A 1 107 ? 14.609 -15.07 -9.125 1 92.25 107 GLU A N 1
ATOM 817 C CA . GLU A 1 107 ? 15.383 -14.055 -8.43 1 92.25 107 GLU A CA 1
ATOM 818 C C . GLU A 1 107 ? 15.18 -12.68 -9.055 1 92.25 107 GLU A C 1
ATOM 820 O O . GLU A 1 107 ? 15.305 -11.656 -8.375 1 92.25 107 GLU A O 1
ATOM 825 N N . GLN A 1 108 ? 14.812 -12.789 -10.398 1 94.25 108 GLN A N 1
ATOM 826 C CA . GLN A 1 108 ? 14.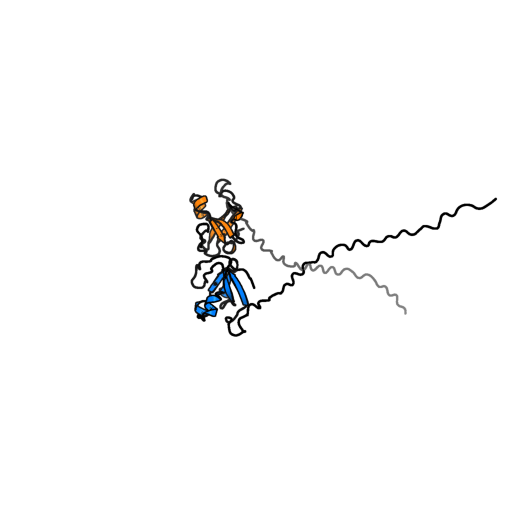719 -11.523 -11.125 1 94.25 108 GLN A CA 1
ATOM 827 C C . GLN A 1 108 ? 13.281 -11.008 -11.133 1 94.25 108 GLN A C 1
ATOM 829 O O . GLN A 1 108 ? 13.047 -9.812 -11.312 1 94.25 108 GLN A O 1
ATOM 834 N N . HIS A 1 109 ? 12.328 -11.93 -10.906 1 95.75 109 HIS A N 1
ATOM 835 C CA . HIS A 1 109 ? 10.938 -11.523 -11.062 1 95.75 109 HIS A CA 1
ATOM 836 C C . HIS A 1 109 ? 10.219 -11.484 -9.711 1 95.75 109 HIS A C 1
ATOM 838 O O . HIS A 1 109 ? 9.117 -10.938 -9.609 1 95.75 109 HIS A O 1
ATOM 844 N N . ARG A 1 110 ? 10.945 -11.914 -8.727 1 97.12 110 ARG A N 1
ATOM 845 C CA . ARG A 1 110 ? 10.406 -11.812 -7.375 1 97.12 110 ARG A CA 1
ATOM 846 C C . ARG A 1 110 ? 10.648 -10.43 -6.789 1 97.12 110 ARG A C 1
ATOM 848 O O . ARG A 1 110 ? 11.617 -9.758 -7.156 1 97.12 110 ARG A O 1
ATOM 855 N N . GLY A 1 111 ? 9.742 -10 -6 1 97.06 111 GLY A N 1
ATOM 856 C CA . GLY A 1 111 ? 9.852 -8.695 -5.359 1 97.06 111 GLY A CA 1
ATOM 857 C C . GLY A 1 111 ? 8.945 -8.547 -4.152 1 97.06 111 GLY A C 1
ATOM 858 O O . GLY A 1 111 ? 8.109 -9.406 -3.885 1 97.06 111 GLY A O 1
ATOM 859 N N . VAL A 1 112 ? 9.258 -7.504 -3.385 1 97.19 112 VAL A N 1
ATOM 860 C CA . VAL A 1 112 ? 8.414 -7.219 -2.232 1 97.19 112 VAL A CA 1
ATOM 861 C C . VAL A 1 112 ? 7.215 -6.375 -2.668 1 97.19 112 VAL A C 1
ATOM 863 O O . VAL A 1 112 ? 7.312 -5.586 -3.611 1 97.19 112 VAL A O 1
ATOM 866 N N . PHE A 1 113 ? 6.055 -6.555 -2.076 1 97.25 113 PHE A N 1
ATOM 867 C CA . PHE A 1 113 ? 4.836 -5.82 -2.391 1 97.25 113 PHE A CA 1
ATOM 868 C C . PHE A 1 113 ? 3.994 -5.605 -1.138 1 97.25 113 PHE A C 1
ATOM 870 O O . PHE A 1 113 ? 4.113 -6.359 -0.168 1 97.25 113 PHE A O 1
ATOM 877 N N . PRO A 1 114 ? 3.227 -4.566 -1.191 1 96.94 114 PRO A N 1
ATOM 878 C CA . PRO A 1 114 ? 2.363 -4.309 -0.036 1 96.94 114 PRO A CA 1
ATOM 879 C C . PRO A 1 114 ? 1.229 -5.324 0.091 1 96.94 114 PRO A C 1
ATOM 881 O O . PRO A 1 114 ? 0.429 -5.477 -0.835 1 96.94 114 PRO A O 1
ATOM 884 N N . GLU A 1 115 ? 1.149 -5.914 1.202 1 95.88 115 GLU A N 1
ATOM 885 C CA . GLU A 1 115 ? 0.125 -6.926 1.46 1 95.88 115 GLU A CA 1
ATOM 886 C C . GLU A 1 115 ? -1.272 -6.316 1.414 1 95.88 115 GLU A C 1
ATOM 888 O O . GLU A 1 115 ? -2.24 -6.992 1.064 1 95.88 115 GLU A O 1
ATOM 893 N N . ASN A 1 116 ? -1.332 -5.062 1.777 1 95.31 116 ASN A N 1
ATOM 894 C CA . ASN A 1 116 ? -2.609 -4.363 1.844 1 95.31 116 ASN A CA 1
ATOM 895 C C . ASN A 1 116 ? -3.273 -4.273 0.472 1 95.31 116 ASN A C 1
ATOM 897 O O . ASN A 1 116 ? -4.48 -4.039 0.375 1 95.31 116 ASN A O 1
ATOM 901 N N . PHE A 1 117 ? -2.529 -4.5 -0.549 1 97 117 PHE A N 1
ATOM 902 C CA . PHE A 1 117 ? -3.023 -4.395 -1.916 1 97 117 PHE A CA 1
ATOM 903 C C . PHE A 1 117 ? -3.438 -5.762 -2.449 1 97 117 PHE A C 1
ATOM 905 O O . PHE A 1 117 ? -3.846 -5.883 -3.605 1 97 117 PHE A O 1
ATOM 912 N N . THR A 1 118 ? -3.236 -6.766 -1.548 1 97.31 118 THR A N 1
ATOM 913 C CA . THR A 1 118 ? -3.555 -8.125 -1.966 1 97.31 118 THR A CA 1
ATOM 914 C C . THR A 1 118 ? -4.5 -8.789 -0.968 1 97.31 118 THR A C 1
ATOM 916 O O . THR A 1 118 ? -4.656 -8.312 0.158 1 97.31 118 THR A O 1
ATOM 919 N N . ASP A 1 119 ? -5.254 -9.688 -1.435 1 95.19 119 ASP A N 1
ATOM 920 C CA . ASP A 1 119 ? -6.137 -10.484 -0.589 1 95.19 119 ASP A CA 1
ATOM 921 C C . ASP A 1 119 ? -5.754 -11.969 -0.641 1 95.19 119 ASP A C 1
ATOM 923 O O . ASP A 1 119 ? -5.312 -12.461 -1.68 1 95.19 119 ASP A O 1
ATOM 927 N N . LYS A 1 120 ? -5.773 -12.461 0.566 1 89.69 120 LYS A N 1
ATOM 928 C CA . LYS A 1 120 ? -5.465 -13.891 0.631 1 89.69 120 LYS A CA 1
ATOM 929 C C . LYS A 1 120 ? -6.621 -14.727 0.098 1 89.69 120 LYS A C 1
ATOM 931 O O . LYS A 1 120 ? -7.75 -14.625 0.587 1 89.69 120 LYS A O 1
ATOM 936 N N . ASN A 1 121 ? -6.957 -14.633 -1.32 1 69.31 121 ASN A N 1
ATOM 937 C CA . ASN A 1 121 ? -8.016 -15.477 -1.869 1 69.31 121 ASN A CA 1
ATOM 938 C C . ASN A 1 121 ? -7.777 -16.953 -1.547 1 69.31 121 ASN A C 1
ATOM 940 O O . ASN A 1 121 ? -8.711 -17.75 -1.558 1 69.31 121 ASN A O 1
ATOM 944 N N . GLN A 1 122 ? -6.789 -17.453 -1.342 1 45.97 122 GLN A N 1
ATOM 945 C CA . GLN A 1 122 ? -6.98 -18.875 -1.572 1 45.97 122 GLN A CA 1
ATOM 946 C C . GLN A 1 122 ? -7.797 -19.516 -0.451 1 45.97 122 GLN A C 1
ATOM 948 O O . GLN A 1 122 ? -7.867 -18.969 0.656 1 45.97 122 GLN A O 1
ATOM 953 N N . MET B 1 1 ? 11.203 -35.5 91.812 1 27.91 1 MET B N 1
ATOM 954 C CA . MET B 1 1 ? 11.5 -35.594 90.375 1 27.91 1 MET B CA 1
ATOM 955 C C . MET B 1 1 ? 10.773 -34.5 89.562 1 27.91 1 MET B C 1
ATOM 957 O O . MET B 1 1 ? 11.375 -33.844 88.75 1 27.91 1 MET B O 1
ATOM 961 N N . GLU B 1 2 ? 9.406 -34.5 89.625 1 33.25 2 GLU B N 1
ATOM 962 C CA . GLU B 1 2 ? 8.891 -34.188 88.25 1 33.25 2 GLU B CA 1
ATOM 963 C C . GLU B 1 2 ? 9.109 -32.719 87.938 1 33.25 2 GLU B C 1
ATOM 965 O O . GLU B 1 2 ? 9.367 -31.891 88.812 1 33.25 2 GLU B O 1
ATOM 970 N N . GLU B 1 3 ? 8.539 -32.312 86.75 1 36.72 3 GLU B N 1
ATOM 971 C CA . GLU B 1 3 ? 8.617 -31.875 85.375 1 36.72 3 GLU B CA 1
ATOM 972 C C . GLU B 1 3 ? 8.133 -30.438 85.188 1 36.72 3 GLU B C 1
ATOM 974 O O . GLU B 1 3 ? 8.18 -29.875 84.125 1 36.72 3 GLU B O 1
ATOM 979 N N . SER B 1 4 ? 7.887 -29.719 86.188 1 37.5 4 SER B N 1
ATOM 980 C CA . SER B 1 4 ? 6.977 -28.641 85.875 1 37.5 4 SER B CA 1
ATOM 981 C C . SER B 1 4 ? 7.555 -27.766 84.75 1 37.5 4 SER B C 1
ATOM 983 O O . SER B 1 4 ? 8.656 -27.234 84.875 1 37.5 4 SER B O 1
ATOM 985 N N . GLU B 1 5 ? 7.094 -27.891 83.5 1 38.19 5 GLU B N 1
ATOM 986 C CA . GLU B 1 5 ? 7.215 -27.641 82.062 1 38.19 5 GLU B CA 1
ATOM 987 C C . GLU B 1 5 ? 6.969 -26.172 81.75 1 38.19 5 GLU B C 1
ATOM 989 O O . GLU B 1 5 ? 6.797 -25.812 80.562 1 38.19 5 GLU B O 1
ATOM 994 N N . SER B 1 6 ? 7.18 -25.266 82.562 1 31.09 6 SER B N 1
ATOM 995 C CA . SER B 1 6 ? 6.582 -23.984 82.188 1 31.09 6 SER B CA 1
ATOM 996 C C . SER B 1 6 ? 7.172 -23.469 80.938 1 31.09 6 SER B C 1
ATOM 998 O O . SER B 1 6 ? 8.391 -23.328 80.812 1 31.09 6 SER B O 1
ATOM 1000 N N . ALA B 1 7 ? 6.504 -23.422 79.688 1 30.36 7 ALA B N 1
ATOM 1001 C CA . ALA B 1 7 ? 6.535 -23.266 78.25 1 30.36 7 ALA B CA 1
ATOM 1002 C C . ALA B 1 7 ? 6.992 -21.875 77.875 1 30.36 7 ALA B C 1
ATOM 1004 O O . ALA B 1 7 ? 7.75 -21.703 76.875 1 30.36 7 ALA B O 1
ATOM 1005 N N . ALA B 1 8 ? 6.488 -20.641 78.188 1 28.81 8 ALA B N 1
ATOM 1006 C CA . ALA B 1 8 ? 5.828 -19.891 77.125 1 28.81 8 ALA B CA 1
ATOM 1007 C C . ALA B 1 8 ? 6.832 -19.047 76.375 1 28.81 8 ALA B C 1
ATOM 1009 O O . ALA B 1 8 ? 6.875 -19.094 75.125 1 28.81 8 ALA B O 1
ATOM 1010 N N . SER B 1 9 ? 7.367 -17.812 76.875 1 32.69 9 SER B N 1
ATOM 1011 C CA . SER B 1 9 ? 7.066 -16.547 76.25 1 32.69 9 SER B CA 1
ATOM 1012 C C . SER B 1 9 ? 8.109 -16.203 75.188 1 32.69 9 SER B C 1
ATOM 1014 O O . SER B 1 9 ? 9.305 -16.109 75.5 1 32.69 9 SER B O 1
ATOM 1016 N N . ASP B 1 10 ? 7.996 -16.641 74 1 35.75 10 ASP B N 1
ATOM 1017 C CA . ASP B 1 10 ? 8.664 -16.578 72.688 1 35.75 10 ASP B CA 1
ATOM 1018 C C . ASP B 1 10 ? 8.883 -15.125 72.25 1 35.75 10 ASP B C 1
ATOM 1020 O O . ASP B 1 10 ? 7.93 -14.43 71.875 1 35.75 10 ASP B O 1
ATOM 1024 N N . LYS B 1 11 ? 9.602 -14.312 73 1 30.7 11 LYS B N 1
ATOM 1025 C CA . LYS B 1 11 ? 9.75 -12.914 72.625 1 30.7 11 LYS B CA 1
ATOM 1026 C C . LYS B 1 11 ? 10.258 -12.805 71.188 1 30.7 11 LYS B C 1
ATOM 1028 O O . LYS B 1 11 ? 11.047 -13.633 70.688 1 30.7 11 LYS B O 1
ATOM 1033 N N . ASP B 1 12 ? 9.812 -11.703 70.438 1 35.62 12 ASP B N 1
ATOM 1034 C CA . ASP B 1 12 ? 9.531 -10.977 69.25 1 35.62 12 ASP B CA 1
ATOM 1035 C C . ASP B 1 12 ? 10.82 -10.5 68.562 1 35.62 12 ASP B C 1
ATOM 1037 O O . ASP B 1 12 ? 11.578 -9.719 69.125 1 35.62 12 ASP B O 1
ATOM 1041 N N . VAL B 1 13 ? 11.711 -11.438 68.188 1 36.66 13 VAL B N 1
ATOM 1042 C CA . VAL B 1 13 ? 12.836 -11.188 67.25 1 36.66 13 VAL B CA 1
ATOM 1043 C C . VAL B 1 13 ? 12.422 -10.188 66.188 1 36.66 13 VAL B C 1
ATOM 1045 O O . VAL B 1 13 ? 11.531 -10.469 65.375 1 36.66 13 VAL B O 1
ATOM 1048 N N . SER B 1 14 ? 12.43 -8.891 66.5 1 37.34 14 SER B N 1
ATOM 1049 C CA . SER B 1 14 ? 12.164 -7.66 65.75 1 37.34 14 SER B CA 1
ATOM 1050 C C . SER B 1 14 ? 13.086 -7.539 64.562 1 37.34 14 SER B C 1
ATOM 1052 O O . SER B 1 14 ? 14.109 -6.855 64.625 1 37.34 14 SER B O 1
ATOM 1054 N N . ASN B 1 15 ? 13.758 -8.703 64.125 1 34.16 15 ASN B N 1
ATOM 1055 C CA . ASN B 1 15 ? 14.734 -8.43 63.062 1 34.16 15 ASN B CA 1
ATOM 1056 C C . ASN B 1 15 ? 14.109 -7.684 61.875 1 34.16 15 ASN B C 1
ATOM 1058 O O . ASN B 1 15 ? 13.352 -8.266 61.094 1 34.16 15 ASN B O 1
ATOM 1062 N N . GLN B 1 16 ? 13.656 -6.477 62.062 1 29.64 16 GLN B N 1
ATOM 1063 C CA . GLN B 1 16 ? 13.047 -5.598 61.062 1 29.64 16 GLN B CA 1
ATOM 1064 C C . GLN B 1 16 ? 14.016 -5.305 59.938 1 29.64 16 GLN B C 1
ATOM 1066 O O . GLN B 1 16 ? 14.68 -4.266 59.906 1 29.64 16 GLN B O 1
ATOM 1071 N N . THR B 1 17 ? 15.039 -6.176 59.688 1 32.41 17 THR B N 1
ATOM 1072 C CA . THR B 1 17 ? 15.93 -5.637 58.656 1 32.41 17 THR B CA 1
ATOM 1073 C C . THR B 1 17 ? 15.148 -5.285 57.375 1 32.41 17 THR B C 1
ATOM 1075 O O . THR B 1 17 ? 14.43 -6.125 56.844 1 32.41 17 THR B O 1
ATOM 1078 N N . GLN B 1 18 ? 14.617 -4.047 57.344 1 32.75 18 GLN B N 1
ATOM 1079 C CA . GLN B 1 18 ? 13.906 -3.361 56.281 1 32.75 18 GLN B CA 1
ATOM 1080 C C . GLN B 1 18 ? 14.711 -3.383 54.969 1 32.75 18 GLN B C 1
ATOM 1082 O O . GLN B 1 18 ? 15.812 -2.824 54.906 1 32.75 18 GLN B O 1
ATOM 1087 N N . SER B 1 19 ? 15.031 -4.59 54.406 1 36.09 19 SER B N 1
ATOM 1088 C CA . SER B 1 19 ? 15.664 -4.656 53.094 1 36.09 19 SER B CA 1
ATOM 1089 C C . SER B 1 19 ? 15.023 -3.674 52.125 1 36.09 19 SER B C 1
ATOM 1091 O O . SER B 1 19 ? 13.82 -3.732 51.875 1 36.09 19 SER B O 1
ATOM 1093 N N . SER B 1 20 ? 15.5 -2.365 52.031 1 40.38 20 SER B N 1
ATOM 1094 C CA . SER B 1 20 ? 15.234 -1.246 51.125 1 40.38 20 SER B CA 1
ATOM 1095 C C . SER B 1 20 ? 15.289 -1.686 49.688 1 40.38 20 SER B C 1
ATOM 1097 O O . SER B 1 20 ? 16.344 -2.07 49.188 1 40.38 20 SER B O 1
ATOM 1099 N N . LEU B 1 21 ? 14.453 -2.602 49.25 1 40.91 21 LEU B N 1
ATOM 1100 C CA . LEU B 1 21 ? 14.375 -2.896 47.812 1 40.91 21 LEU B CA 1
ATOM 1101 C C . LEU B 1 21 ? 14.461 -1.617 47 1 40.91 21 LEU B C 1
ATOM 1103 O O . LEU B 1 21 ? 13.82 -0.616 47.312 1 40.91 21 LEU B O 1
ATOM 1107 N N . PRO B 1 22 ? 15.625 -1.398 46.375 1 45.78 22 PRO B N 1
ATOM 1108 C CA . PRO B 1 22 ? 15.883 -0.258 45.469 1 45.78 22 PRO B CA 1
ATOM 1109 C C . PRO B 1 22 ? 14.742 -0.002 44.5 1 45.78 22 PRO B C 1
ATOM 1111 O O . PRO B 1 22 ? 14.156 -0.949 43.969 1 45.78 22 PRO B O 1
ATOM 1114 N N . ALA B 1 23 ? 13.883 1.009 44.688 1 41.22 23 ALA B N 1
ATOM 1115 C CA . ALA B 1 23 ? 12.844 1.573 43.844 1 41.22 23 ALA B CA 1
ATOM 1116 C C . ALA B 1 23 ? 13.32 1.672 42.375 1 41.22 23 ALA B C 1
ATOM 1118 O O . ALA B 1 23 ? 14.438 2.119 42.125 1 41.22 23 ALA B O 1
ATOM 1119 N N . VAL B 1 24 ? 13.227 0.589 41.656 1 39.97 24 VAL B N 1
ATOM 1120 C CA . VAL B 1 24 ? 13.32 0.669 40.188 1 39.97 24 VAL B CA 1
ATOM 1121 C C . VAL B 1 24 ? 12.828 2.035 39.719 1 39.97 24 VAL B C 1
ATOM 1123 O O . VAL B 1 24 ? 11.68 2.404 39.969 1 39.97 24 VAL B O 1
ATOM 1126 N N . VAL B 1 25 ? 13.648 3.039 39.875 1 36.53 25 VAL B N 1
ATOM 1127 C CA . VAL B 1 25 ? 13.453 4.371 39.312 1 36.53 25 VAL B CA 1
ATOM 1128 C C . VAL B 1 25 ? 12.805 4.262 37.938 1 36.53 25 VAL B C 1
ATOM 1130 O O . VAL B 1 25 ? 13.367 3.639 37.031 1 36.53 25 VAL B O 1
ATOM 1133 N N . VAL B 1 26 ? 11.586 3.822 37.906 1 36 26 VAL B N 1
ATOM 1134 C CA . VAL B 1 26 ? 10.82 4.062 36.688 1 36 26 VAL B CA 1
ATOM 1135 C C . VAL B 1 26 ? 11.227 5.402 36.062 1 36 26 VAL B C 1
ATOM 1137 O O . VAL B 1 26 ? 11.141 6.441 36.719 1 36 26 VAL B O 1
ATOM 1140 N N . GLU B 1 27 ? 12.406 5.363 35.406 1 38.5 27 GLU B N 1
ATOM 1141 C CA . GLU B 1 27 ? 12.758 6.547 34.625 1 38.5 27 GLU B CA 1
ATOM 1142 C C . GLU B 1 27 ? 11.516 7.262 34.094 1 38.5 27 GLU B C 1
ATOM 1144 O O . GLU B 1 27 ? 10.758 6.703 33.312 1 38.5 27 GLU B O 1
ATOM 1149 N N . THR B 1 28 ? 10.781 7.75 34.969 1 34.59 28 THR B N 1
ATOM 1150 C CA . THR B 1 28 ? 9.742 8.688 34.562 1 34.59 28 THR B CA 1
ATOM 1151 C C . THR B 1 28 ? 10.273 9.641 33.469 1 34.59 28 THR B C 1
ATOM 1153 O O . THR B 1 28 ? 11.156 10.461 33.75 1 34.59 28 THR B O 1
ATOM 1156 N N . PHE B 1 29 ? 10.797 9.07 32.438 1 34.22 29 PHE B N 1
ATOM 1157 C CA . PHE B 1 29 ? 11.039 10.094 31.406 1 34.22 29 PHE B CA 1
ATOM 1158 C C . PHE B 1 29 ? 10.008 11.211 31.516 1 34.22 29 PHE B C 1
ATOM 1160 O O . PHE B 1 29 ? 8.812 10.953 31.656 1 34.22 29 PHE B O 1
ATOM 1167 N N . PRO B 1 30 ? 10.258 12.133 32.312 1 34.66 30 PRO B N 1
ATOM 1168 C CA . PRO B 1 30 ? 9.32 13.258 32.188 1 34.66 30 PRO B CA 1
ATOM 1169 C C . PRO B 1 30 ? 8.859 13.492 30.766 1 34.66 30 PRO B C 1
ATOM 1171 O O . PRO B 1 30 ? 9.688 13.625 29.859 1 34.66 30 PRO B O 1
ATOM 1174 N N . ALA B 1 31 ? 8.117 12.594 30.344 1 34.59 31 ALA B N 1
ATOM 1175 C CA . ALA B 1 31 ? 7.434 12.969 29.109 1 34.59 31 ALA B CA 1
ATOM 1176 C C . ALA B 1 31 ? 7.094 14.461 29.094 1 34.59 31 ALA B C 1
ATOM 1178 O O . ALA B 1 31 ? 6.211 14.898 29.844 1 34.59 31 ALA B O 1
ATOM 1179 N N . THR B 1 32 ? 8.055 15.273 29.484 1 33.19 32 THR B N 1
ATOM 1180 C CA . THR B 1 32 ? 7.719 16.562 28.875 1 33.19 32 THR B CA 1
ATOM 1181 C C . THR B 1 32 ? 6.984 16.375 27.562 1 33.19 32 THR B C 1
ATOM 1183 O O . THR B 1 32 ? 7.539 15.805 26.609 1 33.19 32 THR B O 1
ATOM 1186 N N . VAL B 1 33 ? 5.984 15.656 27.672 1 31.48 33 VAL B N 1
ATOM 1187 C CA . VAL B 1 33 ? 5.016 15.852 26.594 1 31.48 33 VAL B CA 1
ATOM 1188 C C . VAL B 1 33 ? 5.09 17.297 26.094 1 31.48 33 VAL B C 1
ATOM 1190 O O . VAL B 1 33 ? 4.66 18.219 26.781 1 31.48 33 VAL B O 1
ATOM 1193 N N . ASN B 1 34 ? 6.332 17.875 26.016 1 30.84 34 ASN B N 1
ATOM 1194 C CA . ASN B 1 34 ? 6.223 18.891 24.969 1 30.84 34 ASN B CA 1
ATOM 1195 C C . ASN B 1 34 ? 5.133 18.531 23.969 1 30.84 34 ASN B C 1
ATOM 1197 O O . ASN B 1 34 ? 5.293 17.609 23.156 1 30.84 34 ASN B O 1
ATOM 1201 N N . GLY B 1 35 ? 4.109 18.047 24.484 1 32.22 35 GLY B N 1
ATOM 1202 C CA . GLY B 1 35 ? 2.914 18.141 23.672 1 32.22 35 GLY B CA 1
ATOM 1203 C C . GLY B 1 35 ? 3.029 19.188 22.562 1 32.22 35 GLY B C 1
ATOM 1204 O O . GLY B 1 35 ? 2.859 20.375 22.828 1 32.22 35 GLY B O 1
ATOM 1205 N N . THR B 1 36 ? 4.211 19.297 22.062 1 33.47 36 THR B N 1
ATOM 1206 C CA . THR B 1 36 ? 4.004 19.969 20.781 1 33.47 36 THR B CA 1
ATOM 1207 C C . THR B 1 36 ? 2.561 19.812 20.328 1 33.47 36 THR B C 1
ATOM 1209 O O . THR B 1 36 ? 2.104 18.688 20.078 1 33.47 36 THR B O 1
ATOM 1212 N N . VAL B 1 37 ? 1.618 20.172 21.188 1 33.56 37 VAL B N 1
ATOM 1213 C CA . VAL B 1 37 ? 0.402 20.578 20.484 1 33.56 37 VAL B CA 1
ATOM 1214 C C . VAL B 1 37 ? 0.692 20.734 19 1 33.56 37 VAL B C 1
ATOM 1216 O O . VAL B 1 37 ? 1.456 21.625 18.594 1 33.56 37 VAL B O 1
ATOM 1219 N N . GLU B 1 38 ? 1.336 19.734 18.422 1 38.19 38 GLU B N 1
ATOM 1220 C CA . GLU B 1 38 ? 1.115 19.922 16.984 1 38.19 38 GLU B CA 1
ATOM 1221 C C . GLU B 1 38 ? -0.011 20.922 16.734 1 38.19 38 GLU B C 1
ATOM 1223 O O . GLU B 1 38 ? -1.139 20.719 17.188 1 38.19 38 GLU B O 1
ATOM 1228 N N . SER B 1 39 ? 0.284 22.047 17.109 1 36.41 39 SER B N 1
ATOM 1229 C CA . SER B 1 39 ? -0.473 23.203 16.625 1 36.41 39 SER B CA 1
ATOM 1230 C C . SER B 1 39 ? -1.463 22.797 15.539 1 36.41 39 SER B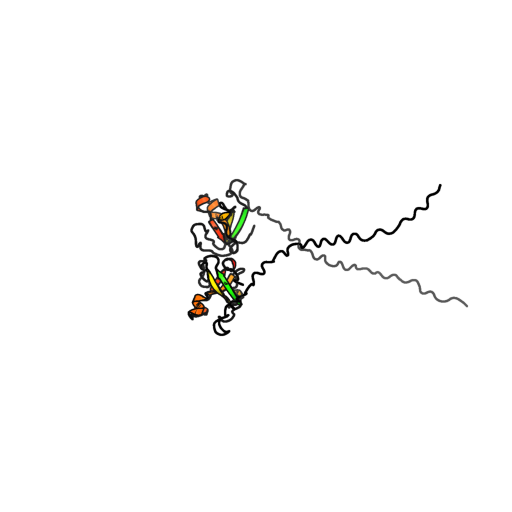 C 1
ATOM 1232 O O . SER B 1 39 ? -1.063 22.469 14.414 1 36.41 39 SER B O 1
ATOM 1234 N N . SER B 1 40 ? -2.33 21.781 15.906 1 41.5 40 SER B N 1
ATOM 1235 C CA . SER B 1 40 ? -3.383 22 14.914 1 41.5 40 SER B CA 1
ATOM 1236 C C . SER B 1 40 ? -3.336 23.422 14.375 1 41.5 40 SER B C 1
ATOM 1238 O O . SER B 1 40 ? -3.314 24.391 15.148 1 41.5 40 SER B O 1
ATOM 1240 N N . PRO B 1 41 ? -2.473 23.672 13.5 1 44.09 41 PRO B N 1
ATOM 1241 C CA . PRO B 1 41 ? -2.588 25.094 13.156 1 44.09 41 PRO B CA 1
ATOM 1242 C C . PRO B 1 41 ? -3.832 25.75 13.75 1 44.09 41 PRO B C 1
ATOM 1244 O O . PRO B 1 41 ? -4.797 25.062 14.078 1 44.09 41 PRO B O 1
ATOM 1247 N N . PRO B 1 42 ? -3.943 26.781 14.547 1 43.06 42 PRO B N 1
ATOM 1248 C CA . PRO B 1 42 ? -5.234 27.422 14.789 1 43.06 42 PRO B CA 1
ATOM 1249 C C . PRO B 1 42 ? -6.348 26.859 13.906 1 43.06 42 PRO B C 1
ATOM 1251 O O . PRO B 1 42 ? -6.078 26.312 12.836 1 43.06 42 PRO B O 1
ATOM 1254 N N . LYS B 1 43 ? -7.574 26.172 14.484 1 49.28 43 LYS B N 1
ATOM 1255 C CA . LYS B 1 43 ? -8.781 25.781 13.766 1 49.28 43 LYS B CA 1
ATOM 1256 C C . LYS B 1 43 ? -8.766 26.281 12.328 1 49.28 43 LYS B C 1
ATOM 1258 O O . LYS B 1 43 ? -9.539 25.828 11.492 1 49.28 43 LYS B O 1
ATOM 1263 N N . GLY B 1 44 ? -8.078 27.438 12.016 1 57.03 44 GLY B N 1
ATOM 1264 C CA . GLY B 1 44 ? -8.172 28.078 10.711 1 57.03 44 GLY B CA 1
ATOM 1265 C C . GLY B 1 44 ? -7.363 27.375 9.641 1 57.03 44 GLY B C 1
ATOM 1266 O O . GLY B 1 44 ? -7.703 27.438 8.461 1 57.03 44 GLY B O 1
ATOM 1267 N N . ASP B 1 45 ? -6.023 26.594 10.047 1 78.81 45 ASP B N 1
ATOM 1268 C CA . ASP B 1 45 ? -5.168 26.219 8.93 1 78.81 45 ASP B CA 1
ATOM 1269 C C . ASP B 1 45 ? -5.328 24.734 8.586 1 78.81 45 ASP B C 1
ATOM 1271 O O . ASP B 1 45 ? -4.496 24.172 7.879 1 78.81 45 ASP B O 1
ATOM 1275 N N . MET B 1 46 ? -6.281 23.969 9.086 1 91 46 MET B N 1
ATOM 1276 C CA . MET B 1 46 ? -6.434 22.578 8.68 1 91 46 MET B CA 1
ATOM 1277 C C . MET B 1 46 ? -7.496 22.438 7.598 1 91 46 MET B C 1
ATOM 1279 O O . MET B 1 46 ? -8.422 23.25 7.523 1 91 46 MET B O 1
ATOM 1283 N N . PRO B 1 47 ? -7.359 21.5 6.797 1 94.25 47 PRO B N 1
ATOM 1284 C CA . PRO B 1 47 ? -8.328 21.312 5.719 1 94.25 47 PRO B CA 1
ATOM 1285 C C . PRO B 1 47 ? -9.711 20.906 6.23 1 94.25 47 PRO B C 1
ATOM 1287 O O . PRO B 1 47 ? -9.844 20.438 7.363 1 94.25 47 PRO B O 1
ATOM 1290 N N . PRO B 1 48 ? -10.719 21.281 5.438 1 91.69 48 PRO B N 1
ATOM 1291 C CA . PRO B 1 48 ? -12.078 20.859 5.801 1 91.69 48 PRO B CA 1
ATOM 1292 C C . PRO B 1 48 ? -12.195 19.344 5.973 1 91.69 48 PRO B C 1
ATOM 1294 O O . PRO B 1 48 ? -11.742 18.578 5.113 1 91.69 48 PRO B O 1
ATOM 1297 N N . GLY B 1 49 ? -12.742 18.938 7.141 1 93.94 49 GLY B N 1
ATOM 1298 C CA . GLY B 1 49 ? -12.906 17.516 7.387 1 93.94 49 GLY B CA 1
ATOM 1299 C C . GLY B 1 49 ? -11.656 16.859 7.938 1 93.94 49 GLY B C 1
ATOM 1300 O O . GLY B 1 49 ? -11.461 15.656 7.793 1 93.94 49 GLY B O 1
ATOM 1301 N N . PHE B 1 50 ? -10.836 17.578 8.516 1 95.5 50 PHE B N 1
ATOM 1302 C CA . PHE B 1 50 ? -9.586 17.062 9.047 1 95.5 50 PHE B CA 1
ATOM 1303 C C . PHE B 1 50 ? -9.844 16.031 10.148 1 95.5 50 PHE B C 1
ATOM 1305 O O . PHE B 1 50 ? -10.672 16.266 11.031 1 95.5 50 PHE B O 1
ATOM 1312 N N . LEU B 1 51 ? -9.273 14.945 10.055 1 95.5 51 LEU B N 1
ATOM 1313 C CA . LEU B 1 51 ? -9.414 13.891 11.055 1 95.5 51 LEU B CA 1
ATOM 1314 C C . LEU B 1 51 ? -8.148 13.781 11.906 1 95.5 51 LEU B C 1
ATOM 1316 O O . LEU B 1 51 ? -8.172 14.086 13.102 1 95.5 51 LEU B O 1
ATOM 1320 N N . PHE B 1 52 ? -6.984 13.406 11.312 1 96.25 52 PHE B N 1
ATOM 1321 C CA . PHE B 1 52 ? -5.699 13.289 12 1 96.25 52 PHE B CA 1
ATOM 1322 C C . PHE B 1 52 ? -4.547 13.398 11.008 1 96.25 52 PHE B C 1
ATOM 1324 O O . PHE B 1 52 ? -4.77 13.461 9.797 1 96.25 52 PHE B O 1
ATOM 1331 N N . LYS B 1 53 ? -3.396 13.492 11.523 1 96.12 53 LYS B N 1
ATOM 1332 C CA . LYS B 1 53 ? -2.182 13.609 10.719 1 96.12 53 LYS B CA 1
ATOM 1333 C C . LYS B 1 53 ? -1.394 12.305 10.727 1 96.12 53 LYS B C 1
ATOM 1335 O O . LYS B 1 53 ? -1.289 11.641 11.758 1 96.12 53 LYS B O 1
ATOM 1340 N N . VAL B 1 54 ? -0.912 11.938 9.562 1 97.88 54 VAL B N 1
ATOM 1341 C CA . VAL B 1 54 ? -0.101 10.727 9.477 1 97.88 54 VAL B CA 1
ATOM 1342 C C . VAL B 1 54 ? 1.21 11.039 8.758 1 97.88 54 VAL B C 1
ATOM 1344 O O . VAL B 1 54 ? 1.312 12.031 8.039 1 97.88 54 VAL B O 1
ATOM 1347 N N . LYS B 1 55 ? 2.207 10.242 9.039 1 97.56 55 LYS B N 1
ATOM 1348 C CA . LYS B 1 55 ? 3.506 10.367 8.383 1 97.56 55 LYS B CA 1
ATOM 1349 C C . LYS B 1 55 ? 3.793 9.156 7.5 1 97.56 55 LYS B C 1
ATOM 1351 O O . LYS B 1 55 ? 3.617 8.016 7.926 1 97.56 55 LYS B O 1
ATOM 1356 N N . ALA B 1 56 ? 4.16 9.438 6.371 1 97.56 56 ALA B N 1
ATOM 1357 C CA . ALA B 1 56 ? 4.449 8.359 5.438 1 97.56 56 ALA B CA 1
ATOM 1358 C C . ALA B 1 56 ? 5.695 7.582 5.859 1 97.56 56 ALA B C 1
ATOM 1360 O O . ALA B 1 56 ? 6.738 8.18 6.141 1 97.56 56 ALA B O 1
ATOM 1361 N N . GLN B 1 57 ? 5.555 6.285 5.875 1 95.94 57 GLN B N 1
ATOM 1362 C CA . GLN B 1 57 ? 6.664 5.41 6.238 1 95.94 57 GLN B CA 1
ATOM 1363 C C . GLN B 1 57 ? 7.402 4.91 5 1 95.94 57 GLN B C 1
ATOM 1365 O O . GLN B 1 57 ? 8.562 4.5 5.086 1 95.94 57 GLN B O 1
ATOM 1370 N N . HIS B 1 58 ? 6.613 4.922 3.934 1 96.56 58 HIS B N 1
ATOM 1371 C CA . HIS B 1 58 ? 7.156 4.441 2.67 1 96.56 58 HIS B CA 1
ATOM 1372 C C . HIS B 1 58 ? 6.68 5.297 1.501 1 96.56 58 HIS B C 1
ATOM 1374 O O . HIS B 1 58 ? 5.715 6.055 1.632 1 96.56 58 HIS B O 1
ATOM 1380 N N . ASP B 1 59 ? 7.371 5.168 0.485 1 97.62 59 ASP B N 1
ATOM 1381 C CA . ASP B 1 59 ? 6.957 5.871 -0.724 1 97.62 59 ASP B CA 1
ATOM 1382 C C . ASP B 1 59 ? 5.793 5.152 -1.404 1 97.62 59 ASP B C 1
ATOM 1384 O O . ASP B 1 59 ? 5.648 3.936 -1.277 1 97.62 59 ASP B O 1
ATOM 1388 N N . TYR B 1 60 ? 5.012 5.855 -2.074 1 97.69 60 TYR B N 1
ATOM 1389 C CA . TYR B 1 60 ? 3.895 5.348 -2.865 1 97.69 60 TYR B CA 1
ATOM 1390 C C . TYR B 1 60 ? 3.699 6.18 -4.129 1 97.69 60 TYR B C 1
ATOM 1392 O O . TYR B 1 60 ? 3.57 7.402 -4.062 1 97.69 60 TYR B O 1
ATOM 1400 N N . ASN B 1 61 ? 3.762 5.508 -5.25 1 97.81 61 ASN B N 1
ATOM 1401 C CA . ASN B 1 61 ? 3.439 6.145 -6.52 1 97.81 61 ASN B CA 1
ATOM 1402 C C . ASN B 1 61 ? 1.979 5.922 -6.906 1 97.81 61 ASN B C 1
ATOM 1404 O O . ASN B 1 61 ? 1.559 4.785 -7.129 1 97.81 61 ASN B O 1
ATOM 1408 N N . ALA B 1 62 ? 1.318 6.992 -6.973 1 97.38 62 ALA B N 1
ATOM 1409 C CA . ALA B 1 62 ? -0.106 6.93 -7.289 1 97.38 62 ALA B CA 1
ATOM 1410 C C . ALA B 1 62 ? -0.348 6.148 -8.578 1 97.38 62 ALA B C 1
ATOM 1412 O O . ALA B 1 62 ? 0.393 6.301 -9.555 1 97.38 62 ALA B O 1
ATOM 1413 N N . THR B 1 63 ? -1.361 5.289 -8.633 1 96.5 63 THR B N 1
ATOM 1414 C CA . THR B 1 63 ? -1.715 4.5 -9.805 1 96.5 63 THR B CA 1
ATOM 1415 C C . THR B 1 63 ? -2.928 5.098 -10.516 1 96.5 63 THR B C 1
ATOM 1417 O O . THR B 1 63 ? -3.219 4.75 -11.664 1 96.5 63 THR B O 1
ATOM 1420 N N . ASP B 1 64 ? -3.627 5.996 -9.797 1 94.94 64 ASP B N 1
ATOM 1421 C CA . ASP B 1 64 ? -4.797 6.691 -10.32 1 94.94 64 ASP B CA 1
ATOM 1422 C C . ASP B 1 64 ? -4.68 8.203 -10.117 1 94.94 64 ASP B C 1
ATOM 1424 O O . ASP B 1 64 ? -3.863 8.664 -9.32 1 94.94 64 ASP B O 1
ATOM 1428 N N . SER B 1 65 ? -5.531 8.984 -10.797 1 94.19 65 SER B N 1
ATOM 1429 C CA . SER B 1 65 ? -5.504 10.438 -10.711 1 94.19 65 SER B CA 1
ATOM 1430 C C . SER B 1 65 ? -6.043 10.922 -9.367 1 94.19 65 SER B C 1
ATOM 1432 O O . SER B 1 65 ? -5.77 12.055 -8.953 1 94.19 65 SER B O 1
ATOM 1434 N N . ASP B 1 66 ? -6.852 10.164 -8.703 1 95.56 66 ASP B N 1
ATOM 1435 C CA . ASP B 1 66 ? -7.465 10.531 -7.43 1 95.56 66 ASP B CA 1
ATOM 1436 C C . ASP B 1 66 ? -6.609 10.07 -6.254 1 95.56 66 ASP B C 1
ATOM 1438 O O . ASP B 1 66 ? -7.004 10.211 -5.094 1 95.56 66 ASP B O 1
ATOM 1442 N N . GLU B 1 67 ? -5.441 9.477 -6.559 1 96.94 67 GLU B N 1
ATOM 1443 C CA . GLU B 1 67 ? -4.551 8.977 -5.516 1 96.94 67 GLU B CA 1
ATOM 1444 C C . GLU B 1 67 ? -3.424 9.969 -5.238 1 96.94 67 GLU B C 1
ATOM 1446 O O . GLU B 1 67 ? -3.107 10.812 -6.078 1 96.94 67 GLU B O 1
ATOM 1451 N N . LEU B 1 68 ? -2.893 9.961 -4.008 1 97.25 68 LEU B N 1
ATOM 1452 C CA . LEU B 1 68 ? -1.814 10.844 -3.574 1 97.25 68 LEU B CA 1
ATOM 1453 C C . LEU B 1 68 ? -0.469 10.125 -3.635 1 97.25 68 LEU B C 1
ATOM 1455 O O . LEU B 1 68 ? -0.364 8.961 -3.246 1 97.25 68 LEU B O 1
ATOM 1459 N N . ASN B 1 69 ? 0.521 10.82 -4.109 1 97.75 69 ASN B N 1
ATOM 1460 C CA . ASN B 1 69 ? 1.884 10.312 -4.008 1 97.75 69 ASN B CA 1
ATOM 1461 C C . ASN B 1 69 ? 2.443 10.484 -2.598 1 97.75 69 ASN B C 1
ATOM 1463 O O . ASN B 1 69 ? 2.221 11.516 -1.959 1 97.75 69 ASN B O 1
ATOM 1467 N N . LEU B 1 70 ? 3.1 9.508 -2.15 1 97.69 70 LEU B N 1
ATOM 1468 C CA . LEU B 1 70 ? 3.674 9.594 -0.811 1 97.69 70 LEU B CA 1
ATOM 1469 C C . LEU B 1 70 ? 5.18 9.367 -0.848 1 97.69 70 LEU B C 1
ATOM 1471 O O . LEU B 1 70 ? 5.672 8.586 -1.667 1 97.69 70 LEU B O 1
ATOM 1475 N N . LYS B 1 71 ? 5.809 10.086 0.006 1 97.31 71 LYS B N 1
ATOM 1476 C CA . LYS B 1 71 ? 7.23 9.898 0.27 1 97.31 71 LYS B CA 1
ATOM 1477 C C . LYS B 1 71 ? 7.488 9.656 1.755 1 97.31 71 LYS B C 1
ATOM 1479 O O . LYS B 1 71 ? 6.859 10.281 2.609 1 97.31 71 LYS B O 1
ATOM 1484 N N . ALA B 1 72 ? 8.391 8.703 1.895 1 96.62 72 ALA B N 1
ATOM 1485 C CA . ALA B 1 72 ? 8.734 8.438 3.291 1 96.62 72 ALA B CA 1
ATOM 1486 C C . ALA B 1 72 ? 9.07 9.734 4.027 1 96.62 72 ALA B C 1
ATOM 1488 O O . ALA B 1 72 ? 9.914 10.508 3.574 1 96.62 72 ALA B O 1
ATOM 1489 N N . GLY B 1 73 ? 8.305 10.023 5.086 1 96.69 73 GLY B N 1
ATOM 1490 C CA . GLY B 1 73 ? 8.539 11.227 5.867 1 96.69 73 GLY B CA 1
ATOM 1491 C C . GLY B 1 73 ? 7.508 12.305 5.613 1 96.69 73 GLY B C 1
ATOM 1492 O O . GLY B 1 73 ? 7.449 13.297 6.344 1 96.69 73 GLY B O 1
ATOM 1493 N N . ASP B 1 74 ? 6.707 12.086 4.582 1 97.88 74 ASP B N 1
ATOM 1494 C CA . ASP B 1 74 ? 5.672 13.062 4.262 1 97.88 74 ASP B CA 1
ATOM 1495 C C . ASP B 1 74 ? 4.551 13.031 5.301 1 97.88 74 ASP B C 1
ATOM 1497 O O . ASP B 1 74 ? 4.145 11.961 5.754 1 97.88 74 ASP B O 1
ATOM 1501 N N . VAL B 1 75 ? 4.188 14.211 5.645 1 97.56 75 VAL B N 1
ATOM 1502 C CA . VAL B 1 75 ? 3.053 14.32 6.555 1 97.56 75 VAL B CA 1
ATOM 1503 C C . VAL B 1 75 ? 1.775 14.578 5.758 1 97.56 75 VAL B C 1
ATOM 1505 O O . VAL B 1 75 ? 1.736 15.469 4.902 1 97.56 75 VAL B O 1
ATOM 1508 N N . VAL B 1 76 ? 0.802 13.727 6.035 1 97.88 76 VAL B N 1
ATOM 1509 C CA . VAL B 1 76 ? -0.467 13.844 5.324 1 97.88 76 VAL B CA 1
ATOM 1510 C C . VAL B 1 76 ? -1.582 14.188 6.309 1 97.88 76 VAL B C 1
ATOM 1512 O O . VAL B 1 76 ? -1.666 13.594 7.391 1 97.88 76 VAL B O 1
ATOM 1515 N N . LEU B 1 77 ? -2.311 15.203 5.957 1 97.12 77 LEU B N 1
ATOM 1516 C CA . LEU B 1 77 ? -3.508 15.531 6.723 1 97.12 77 LEU B CA 1
ATOM 1517 C C . LEU B 1 77 ? -4.711 14.75 6.215 1 97.12 77 LEU B C 1
ATOM 1519 O O . LEU B 1 77 ? -5.215 15.008 5.121 1 97.12 77 LEU B O 1
ATOM 1523 N N . VAL B 1 78 ? -5.078 13.758 7.023 1 97.5 78 VAL B N 1
ATOM 1524 C CA . VAL B 1 78 ? -6.164 12.867 6.625 1 97.5 78 VAL B CA 1
ATOM 1525 C C . VAL B 1 78 ? -7.504 13.578 6.805 1 97.5 78 VAL B C 1
ATOM 1527 O O . VAL B 1 78 ? -7.758 14.188 7.844 1 97.5 78 VAL B O 1
ATOM 1530 N N . THR B 1 79 ? -8.25 13.531 5.777 1 96.94 79 THR B N 1
ATOM 1531 C CA . THR B 1 79 ? -9.578 14.125 5.82 1 96.94 79 THR B CA 1
ATOM 1532 C C . THR B 1 79 ? -10.648 13.086 5.512 1 96.94 79 THR B C 1
ATOM 1534 O O . THR B 1 79 ? -10.328 11.961 5.109 1 96.94 79 THR B O 1
ATOM 1537 N N . GLU B 1 80 ? -11.891 13.422 5.77 1 95.38 80 GLU B N 1
ATOM 1538 C CA . GLU B 1 80 ? -13 12.539 5.43 1 95.38 80 GLU B CA 1
ATOM 1539 C C . GLU B 1 80 ? -13.117 12.352 3.92 1 95.38 80 GLU B C 1
ATOM 1541 O O . GLU B 1 80 ? -12.766 13.25 3.15 1 95.38 80 GLU B O 1
ATOM 1546 N N . PHE B 1 81 ? -13.578 11.156 3.551 1 94.19 81 PHE B N 1
ATOM 1547 C CA . PHE B 1 81 ? -13.789 10.938 2.123 1 94.19 81 PHE B CA 1
ATOM 1548 C C . PHE B 1 81 ? -14.898 11.836 1.595 1 94.19 81 PHE B C 1
ATOM 1550 O O . PHE B 1 81 ? -15.953 11.953 2.213 1 94.19 81 PHE B O 1
ATOM 1557 N N . GLU B 1 82 ? -14.602 12.547 0.512 1 88.25 82 GLU B N 1
ATOM 1558 C CA . GLU B 1 82 ? -15.633 13.359 -0.117 1 88.25 82 GLU B CA 1
ATOM 1559 C C . GLU B 1 82 ? -16.797 12.508 -0.597 1 88.25 82 GLU B C 1
ATOM 1561 O O . GLU B 1 82 ? -17.969 12.906 -0.472 1 88.25 82 GLU B O 1
ATOM 1566 N N . ASN B 1 83 ? -16.375 11.375 -1.104 1 90.94 83 ASN B N 1
ATOM 1567 C CA . ASN B 1 83 ? -17.375 10.422 -1.592 1 90.94 83 ASN B CA 1
ATOM 1568 C C . ASN B 1 83 ? -17.188 9.047 -0.95 1 90.94 83 ASN B C 1
ATOM 1570 O O . ASN B 1 83 ? -16.391 8.234 -1.422 1 90.94 83 ASN B O 1
ATOM 1574 N N . PRO B 1 84 ? -18.031 8.711 0.108 1 88.88 84 PRO B N 1
ATOM 1575 C CA . PRO B 1 84 ? -17.906 7.473 0.875 1 88.88 84 PRO B CA 1
ATOM 1576 C C . PRO B 1 84 ? -18.047 6.227 0.01 1 88.88 84 PRO B C 1
ATOM 1578 O O . PRO B 1 84 ? -17.562 5.152 0.373 1 88.88 84 PRO B O 1
ATOM 1581 N N . ASP B 1 85 ? -18.688 6.43 -1.111 1 91.81 85 ASP B N 1
ATOM 1582 C CA . ASP B 1 85 ? -18.906 5.309 -2.018 1 91.81 85 ASP B CA 1
ATOM 1583 C C . ASP B 1 85 ? -17.625 4.91 -2.723 1 91.81 85 ASP B C 1
ATOM 1585 O O . ASP B 1 85 ? -17.484 3.779 -3.199 1 91.81 85 ASP B O 1
ATOM 1589 N N . GLU B 1 86 ? -16.688 5.781 -2.799 1 89.06 86 GLU B N 1
ATOM 1590 C CA . GLU B 1 86 ? -15.43 5.555 -3.51 1 89.06 86 GLU B CA 1
ATOM 1591 C C . GLU B 1 86 ? -14.305 5.18 -2.545 1 89.06 86 GLU B C 1
ATOM 1593 O O . GLU B 1 86 ? -13.156 5.035 -2.953 1 89.06 86 GLU B O 1
ATOM 1598 N N . GLN B 1 87 ? -14.672 5.023 -1.331 1 91.06 87 GLN B N 1
ATOM 1599 C CA . GLN B 1 87 ? -13.672 4.691 -0.325 1 91.06 87 GLN B CA 1
ATOM 1600 C C . GLN B 1 87 ? -13.273 3.221 -0.413 1 91.06 87 GLN B C 1
ATOM 1602 O O . GLN B 1 87 ? -14.133 2.342 -0.475 1 91.06 87 GLN B O 1
ATOM 1607 N N . ASP B 1 88 ? -12.016 3.07 -0.662 1 92.5 88 ASP B N 1
ATOM 1608 C CA . ASP B 1 88 ? -11.484 1.714 -0.735 1 92.5 88 ASP B CA 1
ATOM 1609 C C . ASP B 1 88 ? -10.961 1.254 0.626 1 92.5 88 ASP B C 1
ATOM 1611 O O . ASP B 1 88 ? -10.461 2.062 1.41 1 92.5 88 ASP B O 1
ATOM 1615 N N . ASP B 1 89 ? -11.188 -0.019 0.827 1 92.62 89 ASP B N 1
ATOM 1616 C CA . ASP B 1 89 ? -10.695 -0.563 2.088 1 92.62 89 ASP B CA 1
ATOM 1617 C C . ASP B 1 89 ? -9.18 -0.415 2.189 1 92.62 89 ASP B C 1
ATOM 1619 O O . ASP B 1 89 ? -8.445 -0.854 1.302 1 92.62 89 ASP B O 1
ATOM 1623 N N . GLY B 1 90 ? -8.766 0.267 3.252 1 94.75 90 GLY B N 1
ATOM 1624 C CA . GLY B 1 90 ? -7.34 0.431 3.479 1 94.75 90 GLY B CA 1
ATOM 1625 C C . GLY B 1 90 ? -6.785 1.712 2.883 1 94.75 90 GLY B C 1
ATOM 1626 O O . GLY B 1 90 ? -5.566 1.906 2.84 1 94.75 90 GLY B O 1
ATOM 1627 N N . TRP B 1 91 ? -7.609 2.471 2.326 1 96.88 91 TRP B N 1
ATOM 1628 C CA . TRP B 1 91 ? -7.191 3.736 1.736 1 96.88 91 TRP B CA 1
ATOM 1629 C C . TRP B 1 91 ? -7.773 4.914 2.508 1 96.88 91 TRP B C 1
ATOM 1631 O O . TRP B 1 91 ? -8.891 4.836 3.031 1 96.88 91 TRP B O 1
ATOM 1641 N N . LEU B 1 92 ? -7.008 5.984 2.701 1 96.62 92 LEU B N 1
ATOM 1642 C CA . LEU B 1 92 ? -7.426 7.211 3.371 1 96.62 92 LEU B CA 1
ATOM 1643 C C . LEU B 1 92 ? -7.371 8.398 2.414 1 96.62 92 LEU B C 1
ATOM 1645 O O . LEU B 1 92 ? -6.684 8.344 1.392 1 96.62 92 LEU B O 1
ATOM 1649 N N . MET B 1 93 ? -8.172 9.352 2.736 1 9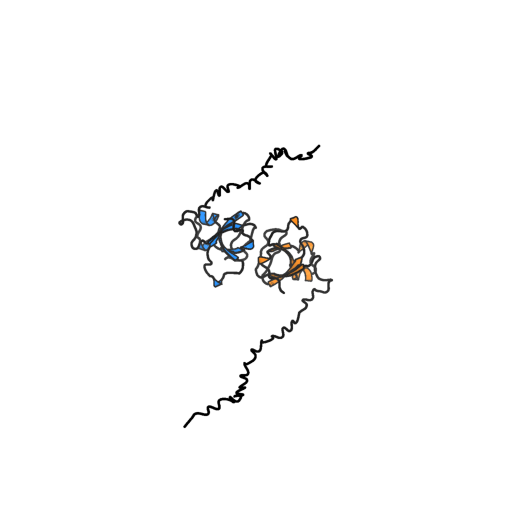6.94 93 MET B N 1
ATOM 1650 C CA . MET B 1 93 ? -8.141 10.594 1.968 1 96.94 93 MET B CA 1
ATOM 1651 C C . MET B 1 93 ? -7.422 11.695 2.736 1 96.94 93 MET B C 1
ATOM 1653 O O . MET B 1 93 ? -7.586 11.82 3.951 1 96.94 93 MET B O 1
ATOM 1657 N N . GLY B 1 94 ? -6.559 12.406 2.016 1 97.38 94 GLY B N 1
ATOM 1658 C CA . GLY B 1 94 ? -5.852 13.492 2.68 1 97.38 94 GLY B CA 1
ATOM 1659 C C . GLY B 1 94 ? -5.047 14.352 1.725 1 97.38 94 GLY B C 1
ATOM 1660 O O . GLY B 1 94 ? -5.133 14.188 0.506 1 97.38 94 GLY B O 1
ATOM 1661 N N . ILE B 1 95 ? -4.473 15.344 2.258 1 97.56 95 ILE B N 1
ATOM 1662 C CA . ILE B 1 95 ? -3.582 16.25 1.536 1 97.56 95 ILE B CA 1
ATOM 1663 C C . ILE B 1 95 ? -2.252 16.359 2.275 1 97.56 95 ILE B C 1
ATOM 1665 O O . ILE B 1 95 ? -2.215 16.344 3.51 1 97.56 95 ILE B O 1
ATOM 1669 N N . LYS B 1 96 ? -1.223 16.359 1.565 1 97.31 96 LYS B N 1
ATOM 1670 C CA . LYS B 1 96 ? 0.08 16.547 2.199 1 97.31 96 LYS B CA 1
ATOM 1671 C C . LYS B 1 96 ? 0.127 17.859 2.99 1 97.31 96 LYS B C 1
ATOM 1673 O O . LYS B 1 96 ? -0.338 18.891 2.516 1 97.31 96 LYS B O 1
ATOM 1678 N N . GLU B 1 97 ? 0.643 17.781 4.164 1 96.56 97 GLU B N 1
ATOM 1679 C CA . GLU B 1 97 ? 0.741 18.969 5.004 1 96.56 97 GLU B CA 1
ATOM 1680 C C . GLU B 1 97 ? 1.511 20.078 4.293 1 96.56 97 GLU B C 1
ATOM 1682 O O . GLU B 1 97 ? 1.145 21.266 4.391 1 96.56 97 GLU B O 1
ATOM 1687 N N . THR B 1 98 ? 2.533 19.734 3.568 1 96 98 THR B N 1
ATOM 1688 C CA . THR B 1 98 ? 3.348 20.703 2.832 1 96 98 THR B CA 1
ATOM 1689 C C . THR B 1 98 ? 2.51 21.438 1.788 1 96 98 THR B C 1
ATOM 1691 O O . THR B 1 98 ? 2.623 22.641 1.636 1 96 98 THR B O 1
ATOM 1694 N N . ASP B 1 99 ? 1.63 20.75 1.162 1 96.75 99 ASP B N 1
ATOM 1695 C CA . ASP B 1 99 ? 0.753 21.359 0.161 1 96.75 99 ASP B CA 1
ATOM 1696 C C . ASP B 1 99 ? -0.284 22.266 0.813 1 96.75 99 ASP B C 1
ATOM 1698 O O . ASP B 1 99 ? -0.559 23.359 0.314 1 96.75 99 ASP B O 1
ATOM 1702 N N . TRP B 1 100 ? -0.771 21.812 1.9 1 95.88 100 TRP B N 1
ATOM 1703 C CA . TRP B 1 100 ? -1.759 22.578 2.639 1 95.88 100 TRP B CA 1
ATOM 1704 C C . TRP B 1 100 ? -1.152 23.891 3.15 1 95.88 100 TRP B C 1
ATOM 1706 O O . TRP B 1 100 ? -1.747 24.953 3 1 95.88 100 TRP B O 1
ATOM 1716 N N . LEU B 1 101 ? 0.067 23.75 3.773 1 93.69 101 LEU B N 1
ATOM 1717 C CA . LEU B 1 101 ? 0.743 24.922 4.336 1 93.69 101 LEU B CA 1
ATOM 1718 C C . LEU B 1 101 ? 1.105 25.922 3.242 1 93.69 101 LEU B C 1
ATOM 1720 O O . LEU B 1 101 ? 1.194 27.125 3.5 1 93.69 101 LEU B O 1
ATOM 1724 N N . GLN B 1 102 ? 1.208 25.422 1.99 1 94.75 102 GLN B N 1
ATOM 1725 C CA . GLN B 1 102 ? 1.532 26.266 0.849 1 94.75 102 GLN B CA 1
ATOM 1726 C C . GLN B 1 102 ? 0.27 26.844 0.22 1 94.75 102 GLN B C 1
ATOM 1728 O O . GLN B 1 102 ? 0.339 27.531 -0.799 1 94.75 102 GLN B O 1
ATOM 1733 N N . ASN B 1 103 ? -0.797 26.641 0.796 1 94.19 103 ASN B N 1
ATOM 1734 C CA . ASN B 1 103 ? -2.098 27.156 0.38 1 94.19 103 ASN B CA 1
ATOM 1735 C C . ASN B 1 103 ? -2.492 26.641 -0.999 1 94.19 103 ASN B C 1
ATOM 1737 O O . ASN B 1 103 ? -3.027 27.375 -1.819 1 94.19 103 ASN B O 1
ATOM 1741 N N . LYS B 1 104 ? -2.184 25.359 -1.176 1 94.06 104 LYS B N 1
ATOM 1742 C CA . LYS B 1 104 ? -2.6 24.734 -2.426 1 94.06 104 LYS B CA 1
ATOM 1743 C C . LYS B 1 104 ? -4.086 24.391 -2.402 1 94.06 104 LYS B C 1
ATOM 1745 O O . LYS B 1 104 ? -4.664 24.188 -1.333 1 94.06 104 LYS B O 1
ATOM 1750 N N . PRO B 1 105 ? -4.648 24.453 -3.619 1 95.25 105 PRO B N 1
ATOM 1751 C CA . PRO B 1 105 ? -6.074 24.125 -3.654 1 95.25 105 PRO B CA 1
ATOM 1752 C C . PRO B 1 105 ? -6.383 22.75 -3.078 1 95.25 105 PRO B C 1
ATOM 1754 O O . PRO B 1 105 ? -5.871 21.75 -3.568 1 95.25 105 PRO B O 1
ATOM 1757 N N . PHE B 1 106 ? -7.176 22.656 -2.156 1 93.94 106 PHE B N 1
ATOM 1758 C CA . PHE B 1 106 ? -7.496 21.438 -1.418 1 93.94 106 PHE B CA 1
ATOM 1759 C C . PHE B 1 106 ? -8.047 20.359 -2.352 1 93.94 106 PHE B C 1
ATOM 1761 O O . PHE B 1 106 ? -7.551 19.234 -2.363 1 93.94 106 PHE B O 1
ATOM 1768 N N . GLU B 1 107 ? -8.914 20.703 -3.289 1 92.06 107 GLU B N 1
ATOM 1769 C CA . GLU B 1 107 ? -9.617 19.766 -4.152 1 92.06 107 GLU B CA 1
ATOM 1770 C C . GLU B 1 107 ? -8.664 19.141 -5.176 1 92.06 107 GLU B C 1
ATOM 1772 O O . GLU B 1 107 ? -8.883 18.016 -5.629 1 92.06 107 GLU B O 1
ATOM 1777 N N . GLN B 1 108 ? -7.59 19.984 -5.441 1 94.19 108 GLN B N 1
ATOM 1778 C CA . GLN B 1 108 ? -6.688 19.547 -6.5 1 94.19 108 GLN B CA 1
ATOM 1779 C C . GLN B 1 108 ? -5.508 18.766 -5.926 1 94.19 108 GLN B C 1
ATOM 1781 O O . GLN B 1 108 ? -4.879 17.984 -6.629 1 94.19 108 GLN B O 1
ATOM 1786 N N . HIS B 1 109 ? -5.23 19 -4.625 1 95.69 109 HIS B N 1
ATOM 1787 C CA . HIS B 1 109 ? -4.02 18.406 -4.062 1 95.69 109 HIS B CA 1
ATOM 1788 C C . HIS B 1 109 ? -4.355 17.297 -3.07 1 95.69 109 HIS B C 1
ATOM 1790 O O . HIS B 1 109 ? -3.477 16.531 -2.676 1 95.69 109 HIS B O 1
ATOM 1796 N N . ARG B 1 110 ? -5.621 17.172 -2.85 1 97.12 110 ARG B N 1
ATOM 1797 C CA . ARG B 1 110 ? -6.059 16.062 -2.004 1 97.12 110 ARG B CA 1
ATOM 1798 C C . ARG B 1 110 ? -6.207 14.773 -2.814 1 97.12 110 ARG B C 1
ATOM 1800 O O . ARG B 1 110 ? -6.473 14.82 -4.016 1 97.12 110 ARG B O 1
ATOM 1807 N N . GLY B 1 111 ? -5.934 13.703 -2.184 1 97.06 111 GLY B N 1
ATOM 1808 C CA . GLY B 1 111 ? -6.035 12.406 -2.832 1 97.06 111 GLY B CA 1
ATOM 1809 C C . GLY B 1 111 ? -6.113 11.25 -1.852 1 97.06 111 GLY B C 1
ATOM 1810 O O . GLY B 1 111 ? -5.934 11.438 -0.646 1 97.06 111 GLY B O 1
ATOM 1811 N N . VAL B 1 112 ? -6.52 10.109 -2.406 1 97.19 112 VAL B N 1
ATOM 1812 C CA . VAL B 1 112 ? -6.562 8.914 -1.568 1 97.19 112 VAL B CA 1
ATOM 1813 C C . VAL B 1 112 ? -5.184 8.258 -1.532 1 97.19 112 VAL B C 1
ATOM 1815 O O . VAL B 1 112 ? -4.426 8.344 -2.5 1 97.19 112 VAL B O 1
ATOM 1818 N N . PHE B 1 113 ? -4.793 7.66 -0.436 1 97.25 113 PHE B N 1
ATOM 1819 C CA . PHE B 1 113 ? -3.508 6.992 -0.263 1 97.25 113 PHE B CA 1
ATOM 1820 C C . PHE B 1 113 ? -3.643 5.785 0.658 1 97.25 113 PHE B C 1
ATOM 1822 O O . PHE B 1 113 ? -4.566 5.719 1.473 1 97.25 113 PHE B O 1
ATOM 1829 N N . PRO B 1 114 ? -2.754 4.863 0.441 1 96.94 114 PRO B N 1
ATOM 1830 C CA . PRO B 1 114 ? -2.801 3.682 1.307 1 96.94 114 PRO B CA 1
ATOM 1831 C C . PRO B 1 114 ? -2.373 3.984 2.74 1 96.94 114 PRO B C 1
ATOM 1833 O O . PRO B 1 114 ? -1.258 4.461 2.971 1 96.94 114 PRO B O 1
ATOM 1836 N N . GLU B 1 115 ? -3.207 3.664 3.645 1 95.81 115 GLU B N 1
ATOM 1837 C CA . GLU B 1 115 ? -2.939 3.906 5.059 1 95.81 115 GLU B CA 1
ATOM 1838 C C . GLU B 1 115 ? -1.735 3.1 5.539 1 95.81 115 GLU B C 1
ATOM 1840 O O . GLU B 1 115 ? -1.024 3.52 6.453 1 95.81 115 GLU B O 1
ATOM 1845 N N . ASN B 1 116 ? -1.549 1.976 4.918 1 95.31 116 ASN B N 1
ATOM 1846 C CA . ASN B 1 116 ? -0.478 1.064 5.305 1 95.31 116 ASN B CA 1
ATOM 1847 C C . ASN B 1 116 ? 0.896 1.693 5.098 1 95.31 116 ASN B C 1
ATOM 1849 O O . ASN B 1 116 ? 1.887 1.237 5.672 1 95.31 116 ASN B O 1
ATOM 1853 N N . PHE B 1 117 ? 0.947 2.727 4.344 1 97 117 PHE B N 1
ATOM 1854 C CA . PHE B 1 117 ? 2.203 3.395 4.023 1 97 117 PHE B CA 1
ATOM 1855 C C . PHE B 1 117 ? 2.439 4.578 4.949 1 97 117 PHE B C 1
ATOM 1857 O O . PHE B 1 117 ? 3.426 5.305 4.801 1 97 117 PHE B O 1
ATOM 1864 N N . THR B 1 118 ? 1.415 4.762 5.855 1 97.31 118 THR B N 1
ATOM 1865 C CA . THR B 1 118 ? 1.511 5.898 6.762 1 97.31 118 THR B CA 1
ATOM 1866 C C . THR B 1 118 ? 1.363 5.449 8.211 1 97.31 118 THR B C 1
ATOM 1868 O O . THR B 1 118 ? 0.9 4.336 8.477 1 97.31 118 THR B O 1
ATOM 1871 N N . ASP B 1 119 ? 1.937 6.199 9.055 1 95.31 119 ASP B N 1
ATOM 1872 C CA . ASP B 1 119 ? 1.807 5.965 10.492 1 95.31 119 ASP B CA 1
ATOM 1873 C C . ASP B 1 119 ? 1.137 7.148 11.18 1 95.31 119 ASP B C 1
ATOM 1875 O O . ASP B 1 119 ? 1.341 8.297 10.797 1 95.31 119 ASP B O 1
ATOM 1879 N N . LYS B 1 120 ? 0.165 6.766 12.031 1 89.88 120 LYS B N 1
ATOM 1880 C CA . LYS B 1 120 ? -0.514 7.828 12.773 1 89.88 120 LYS B CA 1
ATOM 1881 C C . LYS B 1 120 ? 0.413 8.453 13.812 1 89.88 120 LYS B C 1
ATOM 188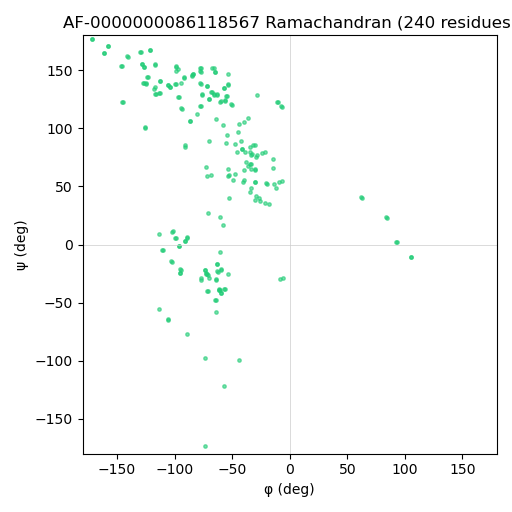3 O O . LYS B 1 120 ? 1.012 7.75 14.625 1 89.88 120 LYS B O 1
ATOM 1888 N N . ASN B 1 121 ? 1.166 9.484 13.445 1 73.62 121 ASN B N 1
ATOM 1889 C CA . ASN B 1 121 ? 1.942 10.203 14.453 1 73.62 121 ASN B CA 1
ATOM 1890 C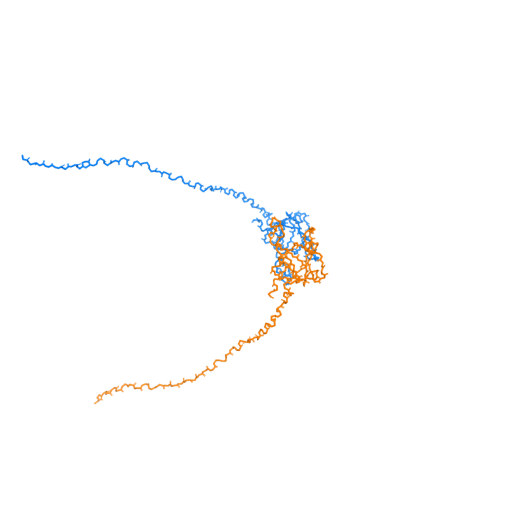 C . ASN B 1 121 ? 1.062 10.68 15.602 1 73.62 121 ASN B C 1
ATOM 1892 O O . ASN B 1 121 ? 0.012 11.281 15.383 1 73.62 121 ASN B O 1
ATOM 1896 N N . GLN B 1 122 ? 1.022 9.766 16.734 1 48.22 122 GLN B N 1
ATOM 1897 C CA . GLN B 1 122 ? 0.448 10.336 17.953 1 48.22 122 GLN B CA 1
ATOM 1898 C C . GLN B 1 122 ? 0.998 11.734 18.219 1 48.22 122 GLN B C 1
ATOM 1900 O O . GLN B 1 122 ? 2.102 12.062 17.781 1 48.22 122 GLN B O 1
#

Organism: NCBI:txid247094

Solvent-accessible surface area (backbone atoms only — not comparable to full-atom values): 14970 Å² total; per-residue (Å²): 134,84,84,84,76,87,77,65,83,69,75,82,72,82,82,66,84,77,78,74,70,77,72,76,68,67,73,64,63,71,68,68,61,70,58,64,60,68,63,63,47,65,94,81,71,56,63,87,55,58,73,53,49,27,32,20,72,34,60,39,49,51,82,51,91,61,34,36,69,41,41,56,69,38,43,29,38,28,24,62,63,92,51,73,85,73,61,48,87,64,46,42,27,26,28,41,43,70,46,53,78,66,67,48,58,60,87,78,59,38,17,34,33,57,45,83,35,38,37,78,66,112,132,89,68,89,67,89,78,77,90,78,78,79,81,73,78,68,77,75,76,77,70,77,73,76,71,67,76,65,65,72,68,68,62,69,58,64,60,66,60,62,48,64,94,82,70,56,62,86,56,60,73,52,48,28,30,21,72,34,61,39,50,50,81,51,90,61,34,35,71,40,40,57,68,37,43,30,38,28,25,60,63,91,52,72,87,73,60,48,88,65,47,40,27,26,29,42,42,71,46,52,78,67,67,46,60,61,85,77,59,36,17,33,34,58,45,84,36,36,38,74,62,125

InterPro domains:
  IPR001452 SH3 domain [PF14604] (56-118)
  IPR001452 SH3 domain [PR00452] (52-62)
  IPR001452 SH3 domain [PR00452] (66-81)
  IPR001452 SH3 domain [PR00452] (88-97)
  IPR001452 SH3 domain [PR00452] (109-121)
  IPR001452 SH3 domain [PS50002] (49-122)
  IPR001452 SH3 domain [SM00326] (52-122)
  IPR003005 Amphiphysin [PTHR46514] (4-120)
  IPR035471 Amphiphysin 2, SH3 domain [cd12139] (50-121)
  IPR036028 SH3-like domain superfamily [SSF50044] (42-119)

Sequence (244 aa):
MEESESAASDKDVSNQTQSSLPAVVVETFPATVNGTVESSPPKGDMPPGFLFKVKAQHDYNATDSDELNLKAGDVVLVTEFENPDEQDDGWLMGIKETDWLQNKPFEQHRGVFPENFTDKNQMEESESAASDKDVSNQTQSSLPAVVVETFPATVNGTVESSPPKGDMPPGFLFKVKAQHDYNATDSDELNLKAGDVVLVTEFENPDEQDDGWLMGIKETDWLQNKPFEQHRGVFPENFTDKNQ

pLDDT: mean 73.27, std 28.74, range [24.42, 97.94]

Foldseek 3Di:
DDDDDDPPPPPPDCPDDPPPPPPPPPCVVVCPCCVVVVCPPPVPQADPQFDAKKAFCAFDDDPDQQAATHHHGWIWGFGDDPDPVPDDVQKTKTATPVCSVVVHDGVNRIHIYGCVRIGRPD/DDDPPPDDDPDDPPPPVVPPPPPPPPCVVVCPCCCVVVCPVPVPQADPQFDAKKAFCDFDDDPDQQAATHHHGWIWGFGDDPDPVPDDVQKTKTATPVCSVVVHDGVNRIHIYGCVRIGGPD